Protein AF-A0A532THU3-F1 (afdb_monomer_lite)

Secondary structure (DSSP, 8-state):
----TT--SPPSB--PPP-TTHHHHHHHHHS---HHHHHHHHHHHHHH-TT--HHHHHHHHHHHHTT-HHHHHHHHHHHHHHHHHHH--TT-PPPSB--SSSHHHHHHHHHHHHHHHHHHHTT-HHHHHHHHHHHHHH-TT-TT-HHHHHHHHHTT--TTGGGGGB-SSTT-B-HHHHHHHHHHHGGG-HHHHHHHHHHH-

pLDDT: mean 96.15, std 4.12, range [72.69, 98.75]

Radius of gyration: 17.5 Å; chains: 1; bounding box: 44×40×44 Å

Foldseek 3Di:
DAAAAVFADAAAADAADDDPCVVVLVVLVPDPDDLVRLLVSLVVSCVVPVQQQVSLQVNLVSCVVVVNNVVSLVSLVSNLNSLQNRAAHRVSDGHQAQEPVRVRSVSSLVSLLVNLLVCLVVVVLVVSLVSLLSSCRRYLVCPVVSLLSNQCVVVVHGSCVQVVQDDPDPPDGPPVVSVVVCVVRVVVPCVRPVVSVVVVD

Sequence (201 aa):
MIKNARRTNQIVEFIDKDHKVANEYYEFIDNDLSPQQLKRNLKRLIDEDPLFFDSYLILADIFYDEGKYNQAKDLLQRAFQKAMMKIVNKEGKWPKIMEWGWVENRHIIRTLDRWATELWDDGKTEDVLTILRNLLKSNPADNIGARYGILAIRMNLDSSYELQFSAILPGYIDAYEISKWFEKNSKKFPEEFDWWRKEIE

Structure (mmCIF, N/CA/C/O backbone):
data_AF-A0A532THU3-F1
#
_entry.id   AF-A0A532THU3-F1
#
loop_
_atom_site.group_PDB
_atom_site.id
_atom_site.type_symbol
_atom_site.label_atom_id
_atom_site.label_alt_id
_atom_site.label_comp_id
_atom_site.label_asym_id
_atom_site.label_entity_id
_atom_site.label_seq_id
_atom_site.pdbx_PDB_ins_code
_atom_site.Cartn_x
_atom_site.Cartn_y
_atom_site.Cartn_z
_atom_site.occupancy
_atom_site.B_iso_or_equiv
_atom_site.auth_seq_id
_atom_site.auth_comp_id
_atom_site.auth_asym_id
_atom_site.auth_atom_id
_atom_site.pdbx_PDB_model_num
ATOM 1 N N . MET A 1 1 ? 0.331 -16.448 -2.698 1.00 72.69 1 MET A N 1
ATOM 2 C CA . MET A 1 1 ? -0.330 -15.385 -3.492 1.00 72.69 1 MET A CA 1
ATOM 3 C C . MET A 1 1 ? -1.839 -15.575 -3.480 1.00 72.69 1 MET A C 1
ATOM 5 O O . MET A 1 1 ? -2.298 -16.698 -3.667 1.00 72.69 1 MET A O 1
ATOM 9 N N . ILE A 1 2 ? -2.585 -14.495 -3.239 1.00 91.06 2 ILE A N 1
ATOM 10 C CA . ILE A 1 2 ? -4.056 -14.477 -3.220 1.00 91.06 2 ILE A CA 1
ATOM 11 C C . ILE A 1 2 ? -4.587 -14.651 -4.650 1.00 91.06 2 ILE A C 1
ATOM 13 O O . ILE A 1 2 ? -4.008 -14.123 -5.596 1.00 91.06 2 ILE A O 1
ATOM 17 N N . LYS A 1 3 ? -5.669 -15.420 -4.806 1.00 95.31 3 LYS A N 1
ATOM 18 C CA . LYS A 1 3 ? -6.293 -15.754 -6.093 1.00 95.31 3 LYS A CA 1
ATOM 19 C C . LYS A 1 3 ? -7.806 -15.632 -5.971 1.00 95.31 3 LYS A C 1
ATOM 21 O O . LYS A 1 3 ? -8.371 -16.088 -4.980 1.00 95.31 3 LYS A O 1
ATOM 26 N N . ASN A 1 4 ? -8.469 -15.101 -6.996 1.00 94.94 4 ASN A N 1
ATOM 27 C CA . ASN A 1 4 ? -9.927 -15.030 -7.035 1.00 94.94 4 ASN A CA 1
ATOM 28 C C . ASN A 1 4 ? -10.489 -16.013 -8.066 1.00 94.94 4 ASN A C 1
ATOM 30 O O . ASN A 1 4 ? -10.540 -15.721 -9.258 1.00 94.94 4 ASN A O 1
ATOM 34 N N . ALA A 1 5 ? -10.968 -17.165 -7.593 1.00 94.12 5 ALA A N 1
ATOM 35 C CA . ALA A 1 5 ? -11.523 -18.219 -8.444 1.00 94.12 5 ALA A CA 1
ATOM 36 C C . ALA A 1 5 ? -12.736 -17.777 -9.287 1.00 94.12 5 ALA A C 1
ATOM 38 O O . ALA A 1 5 ? -13.021 -18.392 -10.310 1.00 94.12 5 ALA A O 1
ATOM 39 N N . ARG A 1 6 ? -13.439 -16.708 -8.886 1.00 94.50 6 ARG A N 1
ATOM 40 C CA . ARG A 1 6 ? -14.601 -16.178 -9.618 1.00 94.50 6 ARG A CA 1
ATOM 41 C C . ARG A 1 6 ? -14.205 -15.290 -10.798 1.00 94.50 6 ARG A C 1
ATOM 43 O O . ARG A 1 6 ? -15.050 -14.994 -11.636 1.00 94.50 6 ARG A O 1
ATOM 50 N N . ARG A 1 7 ? -12.943 -14.857 -10.878 1.00 95.56 7 ARG A N 1
ATOM 51 C CA . ARG A 1 7 ? -12.450 -13.964 -11.928 1.00 95.56 7 ARG A CA 1
ATOM 52 C C . ARG A 1 7 ? -11.487 -14.706 -12.842 1.00 95.56 7 ARG A C 1
ATOM 54 O O . ARG A 1 7 ? -10.315 -14.856 -12.526 1.00 95.56 7 ARG A O 1
ATOM 61 N N . THR A 1 8 ? -11.982 -15.157 -13.989 1.00 94.50 8 THR A N 1
ATOM 62 C CA . THR A 1 8 ? -11.173 -15.934 -14.940 1.00 94.50 8 THR A CA 1
ATOM 63 C C . THR A 1 8 ? -10.147 -15.081 -15.678 1.00 94.50 8 THR A C 1
ATOM 65 O O . THR A 1 8 ? -8.979 -15.446 -15.734 1.00 94.50 8 THR A O 1
ATOM 68 N N . ASN A 1 9 ? -10.562 -13.942 -16.227 1.00 96.62 9 ASN A N 1
ATOM 69 C CA . ASN A 1 9 ? -9.685 -13.109 -17.045 1.00 96.62 9 ASN A CA 1
ATOM 70 C C . ASN A 1 9 ? -8.940 -12.085 -16.186 1.00 96.62 9 ASN A C 1
ATOM 72 O O . ASN A 1 9 ? -9.461 -11.609 -15.176 1.0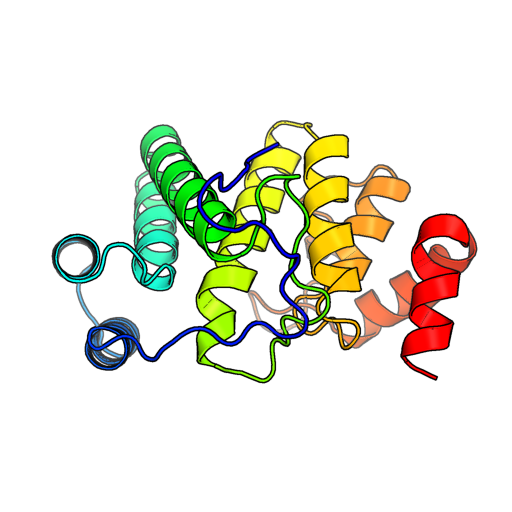0 96.62 9 ASN A O 1
ATOM 76 N N . GLN A 1 10 ? -7.716 -11.745 -16.595 1.00 97.50 10 GLN A N 1
ATOM 77 C CA . GLN A 1 10 ? -7.016 -10.584 -16.050 1.00 97.50 10 GLN A CA 1
ATOM 78 C C . GLN A 1 10 ? -7.809 -9.318 -16.398 1.00 97.50 10 GLN A C 1
ATOM 80 O O . GLN A 1 10 ? -8.275 -9.178 -17.529 1.00 97.50 10 GLN A O 1
ATOM 85 N N . ILE A 1 11 ? -7.962 -8.412 -15.434 1.00 97.88 11 ILE A N 1
ATOM 86 C CA . ILE A 1 11 ? -8.601 -7.116 -15.671 1.00 97.88 11 ILE A CA 1
ATOM 87 C C . ILE A 1 11 ? -7.669 -6.264 -16.537 1.00 97.88 11 ILE A C 1
ATOM 89 O O . ILE A 1 11 ? -6.466 -6.215 -16.285 1.00 97.88 11 ILE A O 1
ATOM 93 N N . VAL A 1 12 ? -8.212 -5.623 -17.572 1.00 97.88 12 VAL A N 1
ATOM 94 C CA . VAL A 1 12 ? -7.440 -4.676 -18.388 1.00 97.88 12 VAL A CA 1
ATOM 95 C C . VAL A 1 12 ? -7.267 -3.389 -17.595 1.00 97.88 12 VAL A C 1
ATOM 97 O O . VAL A 1 12 ? -6.161 -3.096 -17.165 1.00 97.88 12 VAL A O 1
ATOM 100 N N . GLU A 1 13 ? -8.366 -2.709 -17.302 1.00 98.00 13 GLU A N 1
ATOM 101 C CA . GLU A 1 13 ? -8.397 -1.498 -16.493 1.00 98.00 13 GLU A CA 1
ATOM 102 C C . GLU A 1 13 ? -9.328 -1.713 -15.304 1.00 98.00 13 GLU A C 1
ATOM 104 O O . GLU A 1 13 ? -10.443 -2.222 -15.456 1.00 98.00 13 GLU A O 1
ATOM 109 N N . PHE A 1 14 ? -8.833 -1.405 -14.110 1.00 98.44 14 PHE A N 1
ATOM 110 C CA . PHE A 1 14 ? -9.588 -1.477 -12.874 1.00 98.44 14 PHE A CA 1
ATOM 111 C C . PHE A 1 14 ? -9.906 -0.070 -12.382 1.00 98.44 14 PHE A C 1
ATOM 113 O O . PHE A 1 14 ? -9.005 0.737 -12.154 1.00 98.44 14 PHE A O 1
ATOM 120 N N . ILE A 1 15 ? -11.195 0.170 -12.177 1.00 98.25 15 ILE A N 1
ATOM 121 C CA . ILE A 1 15 ? -11.743 1.342 -11.506 1.00 98.25 15 ILE A CA 1
ATOM 122 C C . ILE A 1 15 ? -12.719 0.782 -10.476 1.00 98.25 15 ILE A C 1
ATOM 124 O O . ILE A 1 15 ? -13.606 -0.003 -10.836 1.00 98.25 15 ILE A O 1
ATOM 128 N N . ASP A 1 16 ? -12.514 1.085 -9.195 1.00 98.25 16 ASP A N 1
ATOM 129 C CA . ASP A 1 16 ? -13.482 0.679 -8.179 1.00 98.25 16 ASP A CA 1
ATOM 130 C C . ASP A 1 16 ? -14.792 1.467 -8.315 1.00 98.25 16 ASP A C 1
ATOM 132 O O . ASP A 1 16 ? -14.891 2.462 -9.028 1.00 98.25 16 ASP A O 1
ATOM 136 N N . LYS A 1 17 ? -15.831 0.993 -7.636 1.00 96.75 17 LYS A N 1
ATOM 137 C CA . LYS A 1 17 ? -17.087 1.729 -7.509 1.00 96.75 17 LYS A CA 1
ATOM 138 C C . LYS A 1 17 ? -16.978 2.823 -6.445 1.00 96.75 17 LYS A C 1
ATOM 140 O O . LYS A 1 17 ? -16.218 2.696 -5.488 1.00 96.75 17 LYS A O 1
ATOM 145 N N . ASP A 1 18 ? -17.888 3.784 -6.518 1.00 96.31 18 ASP A N 1
ATOM 146 C CA . ASP A 1 18 ? -18.165 4.666 -5.391 1.00 96.31 18 ASP A CA 1
ATOM 147 C C . ASP A 1 18 ? -18.648 3.889 -4.160 1.00 96.31 18 ASP A C 1
ATOM 149 O O . ASP A 1 18 ? -19.438 2.932 -4.231 1.00 96.31 18 ASP A O 1
ATOM 153 N N . HIS A 1 19 ? -18.203 4.360 -3.001 1.00 97.31 19 HIS A N 1
ATOM 154 C CA . HIS A 1 19 ? -18.562 3.828 -1.698 1.00 97.31 19 HIS A CA 1
ATOM 155 C C . HIS A 1 19 ? -19.458 4.829 -0.968 1.00 97.31 19 HIS A C 1
ATOM 157 O O . HIS A 1 19 ? -19.061 5.960 -0.710 1.00 97.31 19 HIS A O 1
ATOM 163 N N . LYS A 1 20 ? -20.680 4.416 -0.604 1.00 95.62 20 LYS A N 1
ATOM 164 C CA . LYS A 1 20 ? -21.671 5.310 0.033 1.00 95.62 20 LYS A CA 1
ATOM 165 C C . LYS A 1 20 ? -21.163 5.921 1.341 1.00 95.62 20 LYS A C 1
ATOM 167 O O . LYS A 1 20 ? -21.523 7.044 1.668 1.00 95.62 20 LYS A O 1
ATOM 172 N N . VAL A 1 21 ? -20.321 5.175 2.055 1.00 97.44 21 VAL A N 1
ATOM 173 C CA . VAL A 1 21 ? -19.693 5.595 3.312 1.00 97.44 21 VAL A CA 1
ATOM 174 C C . VAL A 1 21 ? -18.552 6.601 3.123 1.00 97.44 21 VAL A C 1
ATOM 176 O O . VAL A 1 21 ? -18.091 7.160 4.109 1.00 97.44 21 VAL A O 1
ATOM 179 N N . ALA A 1 22 ? -18.073 6.840 1.895 1.00 96.31 22 ALA A N 1
ATOM 180 C CA . ALA A 1 22 ? -16.885 7.662 1.658 1.00 96.31 22 ALA A CA 1
ATOM 181 C C . ALA A 1 22 ? -17.088 9.125 2.080 1.00 96.31 22 ALA A C 1
ATOM 183 O O . ALA A 1 22 ? -16.209 9.700 2.713 1.00 96.31 22 ALA A O 1
ATOM 184 N N . ASN A 1 23 ? -18.255 9.711 1.794 1.00 95.50 23 ASN A N 1
ATOM 185 C CA . ASN A 1 23 ? -18.558 11.082 2.218 1.00 95.50 23 ASN A CA 1
ATOM 186 C C . ASN A 1 23 ? -18.569 11.199 3.745 1.00 95.50 23 ASN A C 1
ATOM 188 O O . ASN A 1 23 ? -17.907 12.067 4.302 1.00 95.50 23 ASN A O 1
ATOM 192 N N . GLU A 1 24 ? -19.261 10.276 4.417 1.00 96.56 24 GLU A N 1
ATOM 193 C CA . GLU A 1 24 ? -19.327 10.245 5.879 1.00 96.56 24 GLU A CA 1
ATOM 194 C C . GLU A 1 24 ? -17.940 10.001 6.505 1.00 96.56 24 GLU A C 1
ATOM 196 O O . GLU A 1 24 ? -17.599 10.589 7.529 1.00 96.56 24 GLU A O 1
ATOM 201 N N . TYR A 1 25 ? -17.098 9.184 5.865 1.00 96.88 25 TYR A N 1
ATOM 202 C CA . TYR A 1 25 ? -15.702 9.021 6.258 1.00 96.88 25 TYR A CA 1
ATOM 203 C C . TYR A 1 25 ? -14.939 10.348 6.214 1.00 96.88 25 TYR A C 1
ATOM 205 O O . TYR A 1 25 ? -14.322 10.703 7.214 1.00 96.88 25 TYR A O 1
ATOM 213 N N . TYR A 1 26 ? -14.986 11.085 5.099 1.00 94.44 26 TYR A N 1
ATOM 214 C CA . TYR A 1 26 ? -14.266 12.358 4.987 1.00 94.44 26 TYR A CA 1
ATOM 215 C C . TYR A 1 26 ? -14.778 13.389 5.991 1.00 94.44 26 TYR A C 1
ATOM 217 O O . TYR A 1 26 ? -13.969 14.048 6.637 1.00 94.44 26 TYR A O 1
ATOM 225 N N . GLU A 1 27 ? -16.090 13.437 6.234 1.00 95.50 27 GLU A N 1
ATOM 226 C CA . GLU A 1 27 ? -16.649 14.255 7.312 1.00 95.50 27 GLU A CA 1
ATOM 227 C C . GLU A 1 27 ? -16.036 13.893 8.673 1.00 95.50 27 GLU A C 1
ATOM 229 O O . GLU A 1 27 ? -15.714 14.781 9.454 1.00 95.50 27 GLU A O 1
ATOM 234 N N . PHE A 1 28 ? -15.821 12.615 8.990 1.00 94.62 28 PHE A N 1
ATOM 235 C CA . PHE A 1 28 ? -15.185 12.236 10.257 1.00 94.62 28 PHE A CA 1
ATOM 236 C C . PHE A 1 28 ? -13.710 12.610 10.355 1.00 94.62 28 PHE A C 1
ATOM 238 O O . PHE A 1 28 ? -13.258 12.884 11.464 1.00 94.62 28 PHE A O 1
ATOM 245 N N . ILE A 1 29 ? -12.975 12.592 9.243 1.00 92.88 29 ILE A N 1
ATOM 246 C CA . ILE A 1 29 ? -11.555 12.968 9.219 1.00 92.88 29 ILE A CA 1
ATOM 247 C C . ILE A 1 29 ? -11.381 14.486 9.323 1.00 92.88 29 ILE A C 1
ATOM 249 O O . ILE A 1 29 ? -10.463 14.944 9.997 1.00 92.88 29 ILE A O 1
ATOM 253 N N . ASP A 1 30 ? -12.276 15.255 8.705 1.00 91.38 30 ASP A N 1
ATOM 254 C CA . ASP A 1 30 ? -12.209 16.719 8.700 1.00 91.38 30 ASP A CA 1
ATOM 255 C C . ASP A 1 30 ? -12.730 17.349 10.005 1.00 91.38 30 ASP A C 1
ATOM 257 O O . ASP A 1 30 ? -12.444 18.511 10.300 1.00 91.38 30 ASP A O 1
ATOM 261 N N . ASN A 1 31 ? -13.496 16.598 10.802 1.00 90.50 31 ASN A N 1
ATOM 262 C CA . ASN A 1 31 ? -14.022 17.051 12.088 1.00 90.50 31 ASN A CA 1
ATOM 263 C C . ASN A 1 31 ? -13.087 16.705 13.260 1.00 90.50 31 ASN A C 1
ATOM 265 O O . ASN A 1 31 ? -12.493 15.632 13.313 1.00 90.50 31 ASN A O 1
ATOM 269 N N . ASP A 1 32 ? -13.054 17.576 14.274 1.00 85.56 32 ASP A N 1
ATOM 270 C CA . ASP A 1 32 ? -12.299 17.370 15.521 1.00 85.56 32 ASP A CA 1
ATOM 271 C C . ASP A 1 32 ? -13.023 16.382 16.461 1.00 85.56 32 ASP A C 1
ATOM 273 O O . ASP A 1 32 ? -13.610 16.739 17.488 1.00 85.56 32 ASP A O 1
ATOM 277 N N . LEU A 1 33 ? -13.079 15.112 16.048 1.00 90.31 33 LEU A N 1
ATOM 278 C CA . LEU A 1 33 ? -13.645 14.021 16.837 1.00 90.31 33 LEU A CA 1
ATOM 279 C C . LEU A 1 33 ? -12.639 13.527 17.874 1.00 90.31 33 LEU A C 1
ATOM 281 O O .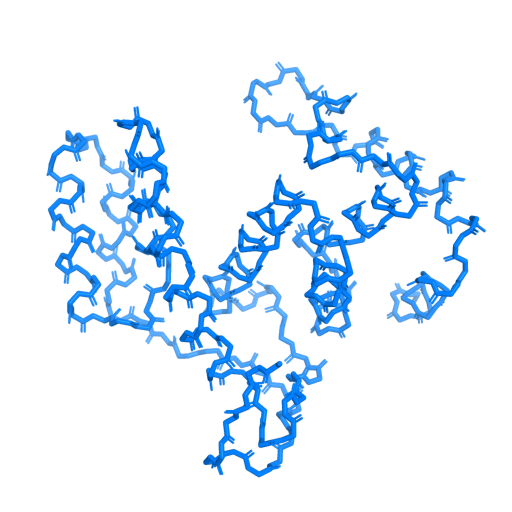 LEU A 1 33 ? -11.459 13.333 17.585 1.00 90.31 33 LEU A O 1
ATOM 285 N N . SER A 1 34 ? -13.123 13.175 19.070 1.00 92.56 34 SER A N 1
ATOM 286 C CA . SER A 1 34 ? -12.258 12.479 20.022 1.00 92.56 34 SER A CA 1
ATOM 287 C C . SER A 1 34 ? -11.815 11.121 19.452 1.00 92.56 34 SER A C 1
ATOM 289 O O . SER A 1 34 ? -12.603 10.465 18.754 1.00 92.56 34 SER A O 1
ATOM 291 N N . PRO A 1 35 ? -10.618 10.609 19.806 1.00 90.75 35 PRO A N 1
ATOM 292 C CA . PRO A 1 35 ? -10.146 9.312 19.315 1.00 90.75 35 PRO A CA 1
ATOM 293 C C . PRO A 1 35 ? -11.150 8.169 19.539 1.00 90.75 35 PRO A C 1
ATOM 295 O O . PRO A 1 35 ? -11.299 7.275 18.707 1.00 90.75 35 PRO A O 1
ATOM 298 N N . GLN A 1 36 ? -11.916 8.207 20.637 1.00 93.81 36 GLN A N 1
ATOM 299 C CA . GLN A 1 36 ? -12.942 7.198 20.932 1.00 93.81 36 GLN A CA 1
ATOM 300 C C . GLN A 1 36 ? -14.201 7.343 20.066 1.00 93.81 36 GLN A C 1
ATOM 302 O O . GLN A 1 36 ? -14.854 6.340 19.764 1.00 93.81 36 GLN A O 1
ATOM 307 N N . GLN A 1 37 ? -14.584 8.566 19.690 1.00 96.06 37 GLN A N 1
ATOM 308 C CA . GLN A 1 37 ? -15.676 8.801 18.743 1.00 96.06 37 GLN A CA 1
ATOM 309 C C . GLN A 1 37 ? -15.269 8.341 17.346 1.00 96.06 37 GLN A C 1
ATOM 311 O O . GLN A 1 37 ? -15.959 7.492 16.782 1.00 96.06 37 GLN A O 1
ATOM 316 N N . LEU A 1 38 ? -14.111 8.796 16.858 1.00 96.75 38 LEU A N 1
ATOM 317 C CA . LEU A 1 38 ? -13.582 8.417 15.549 1.00 96.75 38 LEU A CA 1
ATOM 318 C C . LEU A 1 38 ? -13.471 6.893 15.419 1.00 96.75 38 LEU A C 1
ATOM 320 O O . LEU A 1 38 ? -14.021 6.298 14.499 1.00 96.75 38 LEU A O 1
ATOM 324 N N . LYS A 1 39 ? -12.889 6.220 16.416 1.00 97.12 39 LYS A N 1
ATOM 325 C CA . LYS A 1 39 ? -12.785 4.755 16.445 1.00 97.12 39 LYS A CA 1
ATOM 326 C C . LYS A 1 39 ? -14.130 4.030 16.362 1.00 97.12 39 LYS A C 1
ATOM 328 O O . LYS A 1 39 ? -14.226 2.997 15.700 1.00 97.12 39 LYS A O 1
ATOM 333 N N . ARG A 1 40 ? -15.161 4.508 17.072 1.00 97.56 40 ARG A N 1
ATOM 334 C CA . ARG A 1 40 ? -16.510 3.910 17.017 1.00 97.56 40 ARG A CA 1
ATOM 335 C C . ARG A 1 40 ? -17.136 4.102 15.640 1.00 97.56 40 ARG A C 1
ATOM 337 O O . ARG A 1 40 ? -17.687 3.150 15.098 1.00 97.56 40 ARG A O 1
ATOM 344 N N . ASN A 1 41 ? -16.991 5.295 15.079 1.00 97.88 41 ASN A N 1
ATOM 345 C CA . ASN A 1 41 ? -17.503 5.636 13.762 1.00 97.88 41 ASN A CA 1
ATOM 346 C C . ASN A 1 41 ? -16.832 4.805 12.661 1.00 97.88 41 ASN A C 1
ATOM 348 O O . ASN A 1 41 ? -17.528 4.177 11.874 1.00 97.88 41 ASN A O 1
ATOM 352 N N . LEU A 1 42 ? -15.501 4.685 12.668 1.00 98.31 42 LEU A N 1
ATOM 353 C CA . LEU A 1 42 ? -14.760 3.867 11.700 1.00 98.31 42 LEU A CA 1
ATOM 354 C C . LEU A 1 42 ? -15.159 2.388 11.757 1.00 98.31 42 LEU A C 1
ATOM 356 O O . LEU A 1 42 ? -15.311 1.752 10.719 1.00 98.31 42 LEU A O 1
ATOM 360 N N . LYS A 1 43 ? -15.386 1.835 12.957 1.00 98.31 43 LYS A N 1
ATOM 361 C CA . LYS A 1 43 ? -15.914 0.467 13.099 1.00 98.31 43 LYS A CA 1
ATOM 362 C C . LYS A 1 43 ? -17.291 0.321 12.455 1.00 98.31 43 LYS A C 1
ATOM 364 O O . LYS A 1 43 ? -17.506 -0.647 11.737 1.00 98.31 43 LYS A O 1
ATOM 369 N N . ARG A 1 44 ? -18.184 1.295 12.658 1.00 98.44 44 ARG A N 1
ATOM 370 C CA . ARG A 1 44 ? -19.498 1.310 12.003 1.00 98.44 44 ARG A CA 1
ATOM 371 C C . ARG A 1 44 ? -19.361 1.368 10.477 1.00 98.44 44 ARG A C 1
ATOM 373 O O . ARG A 1 44 ? -20.011 0.581 9.802 1.00 98.44 44 ARG A O 1
ATOM 380 N N . LEU A 1 45 ? -18.487 2.223 9.938 1.00 98.38 45 LEU A N 1
ATOM 381 C CA . LEU A 1 45 ? -18.253 2.296 8.488 1.00 98.38 45 LEU A CA 1
ATOM 382 C C . LEU A 1 45 ? -17.732 0.972 7.916 1.00 98.38 45 LEU A C 1
ATOM 384 O O . LEU A 1 45 ? -18.157 0.560 6.842 1.00 98.38 45 LEU A O 1
ATOM 388 N N . ILE A 1 46 ? -16.854 0.279 8.648 1.00 98.44 46 ILE A N 1
ATOM 389 C CA . ILE A 1 46 ? -16.356 -1.053 8.274 1.00 98.44 46 ILE A CA 1
ATOM 390 C C . ILE A 1 46 ? -17.486 -2.092 8.244 1.00 98.44 46 ILE A C 1
ATOM 392 O O . ILE A 1 46 ? -17.493 -2.957 7.366 1.00 98.44 46 ILE A O 1
ATOM 396 N N . ASP A 1 47 ? -18.419 -2.030 9.192 1.00 98.19 47 ASP A N 1
ATOM 397 C CA . ASP A 1 47 ? -19.564 -2.942 9.237 1.00 98.19 47 ASP A CA 1
ATOM 398 C C . ASP A 1 47 ? -20.562 -2.653 8.098 1.00 98.19 47 ASP A C 1
ATOM 400 O O . ASP A 1 47 ? -21.103 -3.585 7.500 1.00 98.19 47 ASP A O 1
ATOM 404 N N . GLU A 1 48 ? -20.776 -1.378 7.760 1.00 98.31 48 GLU A N 1
ATOM 405 C CA . GLU A 1 48 ? -21.682 -0.938 6.689 1.00 98.31 48 GLU A CA 1
ATOM 406 C C . GLU A 1 48 ? -21.118 -1.174 5.280 1.00 98.31 48 GLU A C 1
ATOM 408 O O . GLU A 1 48 ? -21.838 -1.633 4.389 1.00 98.31 48 GLU A O 1
ATOM 413 N N . ASP A 1 49 ? -19.831 -0.892 5.070 1.00 98.31 49 ASP A N 1
ATOM 414 C CA . ASP A 1 49 ? -19.133 -1.123 3.809 1.00 98.31 49 ASP A CA 1
ATOM 415 C C . ASP A 1 49 ? -17.745 -1.747 4.038 1.00 98.31 49 ASP A C 1
ATOM 417 O O . ASP A 1 49 ? -16.712 -1.070 4.043 1.00 98.31 49 ASP A O 1
ATOM 421 N N . PRO A 1 50 ? -17.677 -3.084 4.151 1.00 97.94 50 PRO A N 1
ATOM 422 C CA . PRO A 1 50 ? -16.444 -3.796 4.475 1.00 97.94 50 PRO A CA 1
ATOM 423 C C . PRO A 1 50 ? -15.437 -3.855 3.315 1.00 97.94 50 PRO A C 1
ATOM 425 O O . PRO A 1 50 ? -14.490 -4.650 3.372 1.00 97.94 50 PRO A O 1
ATOM 428 N N . LEU A 1 51 ? -15.679 -3.119 2.226 1.00 98.06 51 LEU A N 1
ATOM 429 C CA . LEU A 1 51 ? -14.789 -2.986 1.074 1.00 98.06 51 LEU A CA 1
ATOM 430 C C . LEU A 1 51 ? -14.310 -1.542 0.859 1.00 98.06 51 LEU A C 1
ATOM 432 O O . LEU A 1 51 ? -13.550 -1.321 -0.081 1.00 98.06 51 LEU A O 1
ATOM 436 N N . PHE A 1 52 ? -14.706 -0.597 1.718 1.00 98.31 52 PHE A N 1
ATOM 437 C CA . PHE A 1 52 ? -14.126 0.740 1.767 1.00 98.31 52 PHE A CA 1
ATOM 438 C C . PHE A 1 52 ? -12.935 0.753 2.735 1.00 98.31 52 PHE A C 1
ATOM 440 O O . PHE A 1 52 ? -13.088 0.638 3.952 1.00 98.31 52 PHE A O 1
ATOM 447 N N . PHE A 1 53 ? -11.721 0.824 2.192 1.00 98.62 53 PHE A N 1
ATOM 448 C CA . PHE A 1 53 ? -10.524 0.461 2.960 1.00 98.62 53 PHE A CA 1
ATOM 449 C C . PHE A 1 53 ? -9.893 1.601 3.756 1.00 98.62 53 PHE A C 1
ATOM 451 O O . PHE A 1 53 ? -9.229 1.321 4.749 1.00 98.62 53 PHE A O 1
ATOM 458 N N . ASP A 1 54 ? -10.158 2.862 3.413 1.00 98.25 54 ASP A N 1
ATOM 459 C CA . ASP A 1 54 ? -9.615 4.002 4.163 1.00 98.25 54 ASP A CA 1
ATOM 460 C C . ASP A 1 54 ? -10.052 3.959 5.647 1.00 98.25 54 ASP A C 1
ATOM 462 O O . ASP A 1 54 ? -9.265 4.266 6.541 1.00 98.25 54 ASP A O 1
ATOM 466 N N . SER A 1 55 ? -11.251 3.430 5.943 1.00 98.31 55 SER A N 1
ATOM 467 C CA . SER A 1 55 ? -11.702 3.224 7.330 1.00 98.31 55 SER A CA 1
ATOM 468 C C . SER A 1 55 ? -10.846 2.222 8.117 1.00 98.31 55 SER A C 1
ATOM 470 O O . SER A 1 55 ? -10.690 2.358 9.330 1.00 98.31 55 SER A O 1
ATOM 472 N N . TYR A 1 56 ? -10.274 1.221 7.441 1.00 98.75 56 TYR A N 1
ATOM 473 C CA . TYR A 1 56 ? -9.359 0.260 8.057 1.00 98.75 56 TYR A CA 1
ATOM 474 C C . TYR A 1 56 ? -7.999 0.897 8.347 1.00 98.75 56 TYR A C 1
ATOM 476 O O . TYR A 1 56 ? -7.428 0.612 9.397 1.00 98.75 56 TYR A O 1
ATOM 484 N N . LEU A 1 57 ? -7.501 1.747 7.441 1.00 98.31 57 LEU A N 1
ATOM 485 C CA . LEU A 1 57 ? -6.197 2.405 7.569 1.00 98.31 57 LEU A CA 1
ATOM 486 C C . LEU A 1 57 ? -6.162 3.317 8.796 1.00 98.31 57 LEU A C 1
ATOM 488 O O . LEU A 1 57 ? -5.359 3.092 9.696 1.00 98.31 57 LEU A O 1
ATOM 492 N N . ILE A 1 58 ? -7.118 4.243 8.908 1.00 97.62 58 ILE A N 1
ATOM 493 C CA . ILE A 1 58 ? -7.170 5.169 10.051 1.00 97.62 58 ILE A CA 1
ATOM 494 C C . ILE A 1 58 ? -7.415 4.426 11.366 1.00 97.62 58 ILE A C 1
ATOM 496 O O . ILE A 1 58 ? -6.828 4.750 12.396 1.00 97.62 58 ILE A O 1
ATOM 500 N N . LEU A 1 59 ? -8.257 3.388 11.359 1.00 98.25 59 LEU A N 1
ATOM 501 C CA . LEU A 1 59 ? -8.479 2.588 12.562 1.00 98.25 59 LEU A CA 1
ATOM 502 C C . LEU A 1 59 ? -7.215 1.815 12.981 1.00 98.25 59 LEU A C 1
ATOM 504 O O . LEU A 1 59 ? -6.999 1.621 14.179 1.00 98.25 59 LEU A O 1
ATOM 508 N N . ALA A 1 60 ? -6.394 1.375 12.024 1.00 98.31 60 ALA A N 1
ATOM 509 C CA . ALA A 1 60 ? -5.108 0.754 12.311 1.00 98.31 60 ALA A CA 1
ATOM 510 C C . ALA A 1 60 ? -4.127 1.764 12.916 1.00 98.31 60 ALA A C 1
ATOM 512 O O . ALA A 1 60 ? -3.492 1.432 13.913 1.00 98.31 60 ALA A O 1
ATOM 513 N N . ASP A 1 61 ? -4.066 2.990 12.397 1.00 96.62 61 ASP A N 1
ATOM 514 C CA . ASP A 1 61 ? -3.210 4.048 12.949 1.00 96.62 61 ASP A CA 1
ATOM 515 C C . ASP A 1 61 ? -3.613 4.402 14.392 1.00 96.62 61 ASP A C 1
ATOM 517 O O . ASP A 1 61 ? -2.770 4.404 15.285 1.00 96.62 61 ASP A O 1
ATOM 521 N N . ILE A 1 62 ? -4.916 4.506 14.687 1.00 96.75 62 ILE A N 1
ATOM 522 C CA . ILE A 1 62 ? -5.404 4.656 16.073 1.00 96.75 62 ILE A CA 1
ATOM 523 C C . ILE A 1 62 ? -4.954 3.480 16.957 1.00 96.75 62 ILE A C 1
ATOM 525 O O . ILE A 1 62 ? -4.633 3.656 18.132 1.00 96.75 62 ILE A O 1
ATOM 529 N N . PHE A 1 63 ? -4.961 2.249 16.437 1.00 97.94 63 PHE A N 1
ATOM 530 C CA . PHE A 1 63 ? -4.458 1.104 17.194 1.00 97.94 63 PHE A CA 1
ATOM 531 C C . PHE A 1 63 ? -2.939 1.155 17.397 1.00 97.94 63 PHE A C 1
ATOM 533 O O . PHE A 1 63 ? -2.490 0.737 18.464 1.00 97.94 63 PHE A O 1
ATOM 540 N N . TYR A 1 64 ? -2.166 1.670 16.438 1.00 97.19 64 TYR A N 1
ATOM 541 C CA . TYR A 1 64 ? -0.735 1.929 16.605 1.00 97.19 64 TYR A CA 1
ATOM 542 C C . TYR A 1 64 ? -0.481 2.938 17.727 1.00 97.19 64 TYR A C 1
ATOM 544 O O . TYR A 1 64 ? 0.282 2.631 18.642 1.00 97.19 64 TYR A O 1
ATOM 552 N N . ASP A 1 65 ? -1.196 4.063 17.726 1.00 96.12 65 ASP A N 1
ATOM 553 C CA . ASP A 1 65 ? -1.074 5.113 18.747 1.00 96.12 65 ASP A CA 1
ATOM 554 C C . ASP A 1 65 ? -1.438 4.611 20.154 1.00 96.12 65 ASP A C 1
ATOM 556 O O . ASP A 1 65 ? -0.859 5.021 21.159 1.00 96.12 65 ASP A O 1
ATOM 560 N N . GLU A 1 66 ? -2.378 3.667 20.245 1.00 96.69 66 GLU A N 1
ATOM 561 C CA . GLU A 1 66 ? -2.751 2.999 21.496 1.00 96.69 66 GLU A CA 1
ATOM 562 C C . GLU A 1 66 ? -1.780 1.871 21.916 1.00 96.69 66 GLU A C 1
ATOM 564 O O . GLU A 1 66 ? -2.037 1.184 22.910 1.00 96.69 66 GLU A O 1
ATOM 569 N N . GLY A 1 67 ? -0.706 1.616 21.159 1.00 97.81 67 GLY A N 1
ATOM 570 C CA . GLY A 1 67 ? 0.250 0.527 21.401 1.00 97.81 67 GLY A CA 1
ATOM 571 C C . GLY A 1 67 ? -0.297 -0.875 21.097 1.00 97.81 67 GLY A C 1
ATOM 572 O O . GLY A 1 67 ? 0.257 -1.885 21.534 1.00 97.81 67 GLY A O 1
ATOM 573 N N . LYS A 1 68 ? -1.407 -0.974 20.360 1.00 98.12 68 LYS A N 1
ATOM 574 C CA . LYS A 1 68 ? -2.119 -2.224 20.035 1.00 98.12 68 LYS A CA 1
ATOM 575 C C . LYS A 1 68 ? -1.691 -2.773 18.677 1.00 98.12 68 LYS A C 1
ATOM 577 O O . LYS A 1 68 ? -2.522 -3.110 17.833 1.00 98.12 68 LYS A O 1
ATOM 582 N N . TYR A 1 69 ? -0.384 -2.933 18.502 1.00 97.44 69 TYR A N 1
ATOM 583 C CA . TYR A 1 69 ? 0.260 -3.300 17.236 1.00 97.44 69 TYR A CA 1
ATOM 584 C C . TYR A 1 69 ? -0.315 -4.565 16.588 1.00 97.44 69 TYR A C 1
ATOM 586 O O . TYR A 1 69 ? -0.646 -4.566 15.407 1.00 97.44 69 TYR A O 1
ATOM 594 N N . ASN A 1 70 ? -0.551 -5.624 17.369 1.00 97.69 70 ASN A N 1
ATOM 595 C CA . ASN A 1 70 ? -1.142 -6.858 16.838 1.00 97.69 70 ASN A CA 1
ATOM 596 C C . ASN A 1 70 ? -2.561 -6.647 16.279 1.00 97.69 70 ASN A C 1
ATOM 598 O O . ASN A 1 70 ? -2.932 -7.283 15.296 1.00 97.69 70 ASN A O 1
ATOM 602 N N . GLN A 1 71 ? -3.359 -5.761 16.889 1.00 98.06 71 GLN A N 1
ATOM 603 C CA . GLN A 1 71 ? -4.707 -5.454 16.401 1.00 98.06 71 GLN A CA 1
ATOM 604 C C . GLN A 1 71 ? -4.666 -4.598 15.135 1.00 98.06 71 GLN A C 1
ATOM 606 O O . GLN A 1 71 ? -5.448 -4.848 14.219 1.00 98.06 71 GLN A O 1
ATOM 611 N N . ALA A 1 72 ? -3.752 -3.626 15.075 1.00 98.38 72 ALA A N 1
ATOM 612 C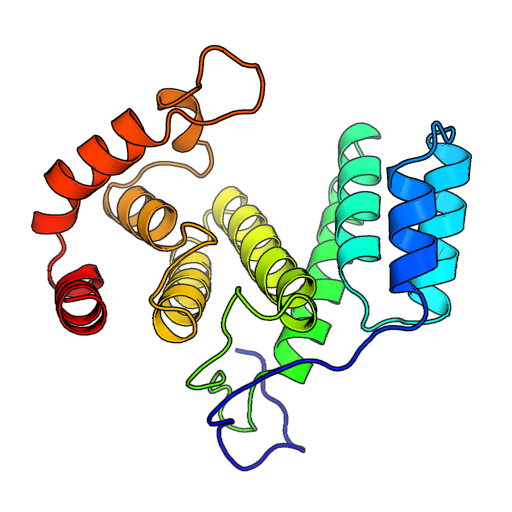 CA . ALA A 1 72 ? -3.521 -2.820 13.881 1.00 98.38 72 ALA A CA 1
ATOM 613 C C . ALA A 1 72 ? -3.119 -3.709 12.696 1.00 98.38 72 ALA A C 1
ATOM 615 O O . ALA A 1 72 ? -3.754 -3.682 11.642 1.00 98.38 72 ALA A O 1
ATOM 616 N N . LYS A 1 73 ? -2.140 -4.590 12.909 1.00 98.19 73 LYS A N 1
ATOM 617 C CA . LYS A 1 73 ? -1.629 -5.495 11.882 1.00 98.19 73 LYS A CA 1
ATOM 618 C C . LYS A 1 73 ? -2.660 -6.510 11.393 1.00 98.19 73 LYS A C 1
ATOM 620 O O . LYS A 1 73 ? -2.771 -6.719 10.189 1.00 98.19 73 LYS A O 1
ATOM 625 N N . ASP A 1 74 ? -3.449 -7.108 12.290 1.00 98.25 74 ASP A N 1
ATOM 626 C CA . ASP A 1 74 ? -4.570 -7.978 11.898 1.00 98.25 74 ASP A CA 1
ATOM 627 C C . ASP A 1 74 ? -5.589 -7.225 11.027 1.00 98.25 74 ASP A C 1
ATOM 629 O O . ASP A 1 74 ? -6.062 -7.737 10.008 1.00 98.25 74 ASP A O 1
ATOM 633 N N . LEU A 1 75 ? -5.909 -5.984 11.401 1.00 98.38 75 LEU A N 1
ATOM 634 C CA . LEU A 1 75 ? -6.844 -5.153 10.654 1.00 98.38 75 LEU A CA 1
ATOM 635 C C . LEU A 1 75 ? -6.322 -4.835 9.244 1.00 98.38 75 LEU A C 1
ATOM 637 O O . LEU A 1 75 ? -7.065 -5.009 8.273 1.00 98.38 75 LEU A O 1
ATOM 641 N N . LEU A 1 76 ? -5.051 -4.441 9.125 1.00 98.69 76 LEU A N 1
ATOM 642 C CA . LEU A 1 76 ? -4.390 -4.182 7.842 1.00 98.69 76 LEU A CA 1
ATOM 643 C C . LEU A 1 76 ? -4.296 -5.449 6.987 1.00 98.69 76 LEU A C 1
ATOM 645 O O . LEU A 1 76 ? -4.592 -5.404 5.794 1.00 98.69 76 LEU A O 1
ATOM 649 N N . GLN A 1 77 ? -3.985 -6.601 7.587 1.00 98.50 77 GLN A N 1
ATOM 650 C CA . GLN A 1 77 ? -3.944 -7.875 6.871 1.00 98.50 77 GLN A CA 1
ATOM 651 C C . GLN A 1 77 ? -5.312 -8.232 6.282 1.00 98.50 77 GLN A C 1
ATOM 653 O O . GLN A 1 77 ? -5.407 -8.654 5.125 1.00 98.50 77 GLN A O 1
ATOM 658 N N . ARG A 1 78 ? -6.392 -8.051 7.053 1.00 98.38 78 ARG A N 1
ATOM 659 C CA . ARG A 1 78 ? -7.762 -8.285 6.576 1.00 98.38 78 ARG A CA 1
ATOM 660 C C . ARG A 1 78 ? -8.136 -7.334 5.441 1.00 98.38 78 ARG A C 1
ATOM 662 O O . ARG A 1 78 ? -8.726 -7.785 4.455 1.00 98.38 78 ARG A O 1
ATOM 669 N N . ALA A 1 79 ? -7.787 -6.052 5.554 1.00 98.69 79 ALA A N 1
ATOM 670 C CA . ALA A 1 79 ? -8.006 -5.065 4.497 1.00 98.69 79 ALA A CA 1
ATOM 671 C C . ALA A 1 79 ? -7.242 -5.445 3.217 1.00 98.69 79 ALA A C 1
ATOM 673 O O . ALA A 1 79 ? -7.849 -5.553 2.152 1.00 98.69 79 ALA A O 1
ATOM 674 N N . PHE A 1 80 ? -5.953 -5.779 3.336 1.00 98.69 80 PHE A N 1
ATOM 675 C CA . PHE A 1 80 ? -5.114 -6.257 2.236 1.00 98.69 80 PHE A CA 1
ATOM 676 C C . PHE A 1 80 ? -5.712 -7.482 1.540 1.00 98.69 80 PHE A C 1
ATOM 678 O O . PHE A 1 80 ? -5.823 -7.513 0.315 1.00 98.69 80 PHE A O 1
ATOM 685 N N . GLN A 1 81 ? -6.155 -8.487 2.301 1.00 98.44 81 GLN A N 1
ATOM 686 C CA . GLN A 1 81 ? -6.753 -9.693 1.728 1.00 98.44 81 GLN A CA 1
ATOM 687 C C . GLN A 1 81 ? -8.010 -9.379 0.907 1.00 98.44 81 GLN A C 1
ATOM 689 O O . GLN A 1 81 ? -8.180 -9.905 -0.197 1.00 98.44 81 GLN A O 1
ATOM 694 N N . LYS A 1 82 ? -8.878 -8.499 1.415 1.00 98.50 82 LYS A N 1
ATOM 695 C CA . LYS A 1 82 ? -10.090 -8.049 0.715 1.00 98.50 82 LYS A CA 1
ATOM 696 C C . LYS A 1 82 ? -9.756 -7.226 -0.531 1.00 98.50 82 LYS A C 1
ATOM 698 O O . LYS A 1 82 ? -10.326 -7.494 -1.589 1.00 98.50 82 LYS A O 1
ATOM 703 N N . ALA A 1 83 ? -8.819 -6.285 -0.428 1.00 98.56 83 ALA A N 1
ATOM 704 C CA . ALA A 1 83 ? -8.335 -5.472 -1.542 1.00 98.56 83 ALA A CA 1
ATOM 705 C C . ALA A 1 83 ? -7.765 -6.355 -2.663 1.00 98.56 83 ALA A C 1
ATOM 707 O O . ALA A 1 83 ? -8.194 -6.269 -3.813 1.00 98.56 83 ALA A O 1
ATOM 708 N N . MET A 1 84 ? -6.904 -7.311 -2.315 1.00 98.38 84 MET A N 1
ATOM 709 C CA . MET A 1 84 ? -6.349 -8.280 -3.259 1.00 98.38 84 MET A CA 1
ATOM 710 C C . MET A 1 84 ? -7.437 -9.102 -3.952 1.00 98.38 84 MET A C 1
ATOM 712 O O . MET A 1 84 ? -7.431 -9.227 -5.175 1.00 98.38 84 MET A O 1
ATOM 716 N N . MET A 1 85 ? -8.424 -9.613 -3.209 1.00 97.88 85 MET A N 1
ATOM 717 C CA . MET A 1 85 ? -9.550 -10.352 -3.796 1.00 97.88 85 MET A CA 1
ATOM 718 C C . MET A 1 85 ? -10.360 -9.517 -4.801 1.00 97.88 85 MET A C 1
ATOM 720 O O . MET A 1 85 ? -10.899 -10.074 -5.769 1.00 97.88 85 MET A O 1
ATOM 724 N N . LYS A 1 86 ? -10.428 -8.190 -4.629 1.00 96.94 86 LYS A N 1
ATOM 725 C CA . LYS A 1 86 ? -11.091 -7.298 -5.588 1.00 96.94 86 LYS A CA 1
ATOM 726 C C . LYS A 1 86 ? -10.338 -7.191 -6.907 1.00 96.94 86 LYS A C 1
ATOM 728 O O . LYS A 1 86 ? -11.010 -7.165 -7.934 1.00 96.94 86 LYS A O 1
ATOM 733 N N . ILE A 1 87 ? -9.009 -7.220 -6.904 1.00 97.94 87 ILE A N 1
ATOM 734 C CA . ILE A 1 87 ? -8.216 -6.873 -8.093 1.00 97.94 87 ILE A CA 1
ATOM 735 C C . ILE A 1 87 ? -7.613 -8.078 -8.826 1.00 97.94 87 ILE A C 1
ATOM 737 O O . ILE A 1 87 ? -7.404 -8.013 -10.034 1.00 97.94 87 ILE A O 1
ATOM 741 N N . VAL A 1 88 ? -7.363 -9.204 -8.1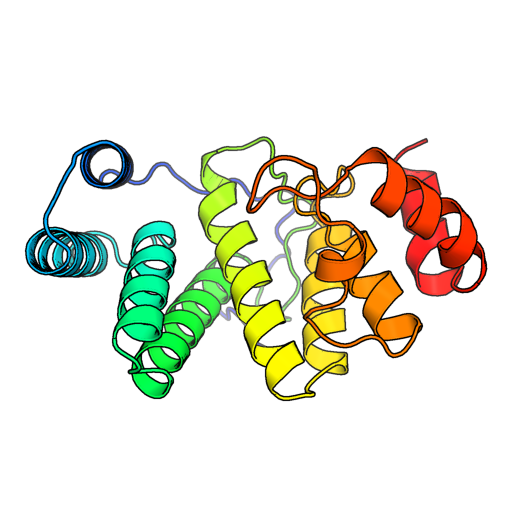48 1.00 98.12 88 VAL A N 1
ATOM 742 C CA . VAL A 1 88 ? -6.666 -10.339 -8.783 1.00 98.12 88 VAL A CA 1
ATOM 743 C C . VAL A 1 88 ? -7.604 -11.294 -9.507 1.00 98.12 88 VAL A C 1
ATOM 745 O O . VAL A 1 88 ? -8.745 -11.495 -9.096 1.00 98.12 88 VAL A O 1
ATOM 748 N N . ASN A 1 89 ? -7.129 -11.946 -10.563 1.00 97.38 89 ASN A N 1
ATOM 749 C CA . ASN A 1 89 ? -7.850 -13.043 -11.212 1.00 97.38 89 ASN A CA 1
ATOM 750 C C . ASN A 1 89 ? -7.558 -14.417 -10.552 1.00 97.38 89 ASN A C 1
ATOM 752 O O . ASN A 1 89 ? -6.916 -14.499 -9.499 1.00 97.38 89 ASN A O 1
ATOM 756 N N . LYS A 1 90 ? -8.032 -15.515 -11.151 1.00 97.12 90 LYS A N 1
ATOM 757 C CA . LYS A 1 90 ? -7.859 -16.884 -10.636 1.00 97.12 90 LYS A CA 1
ATOM 758 C C . LYS A 1 90 ? -6.405 -17.363 -10.669 1.00 97.12 90 LYS A C 1
ATOM 760 O O . LYS A 1 90 ? -6.029 -18.220 -9.874 1.00 97.12 90 LYS A O 1
ATOM 765 N N . GLU A 1 91 ? -5.571 -16.791 -11.534 1.00 96.62 91 GLU A N 1
ATOM 766 C CA . GLU A 1 91 ? -4.123 -17.015 -11.545 1.00 96.62 91 GLU A CA 1
ATOM 767 C C . GLU A 1 91 ? -3.373 -16.119 -10.546 1.00 96.62 91 GLU A C 1
ATOM 769 O O . GLU A 1 91 ? -2.197 -16.366 -10.288 1.00 96.62 91 GLU A O 1
ATOM 774 N N . GLY A 1 92 ? -4.037 -15.125 -9.946 1.00 96.38 92 GLY A N 1
ATOM 775 C CA . GLY A 1 92 ? -3.416 -14.140 -9.055 1.00 96.38 92 GLY A CA 1
ATOM 776 C C . GLY A 1 92 ? -2.821 -12.933 -9.788 1.00 96.38 92 GLY A C 1
ATOM 777 O O . GLY A 1 92 ? -2.057 -12.176 -9.196 1.00 96.38 92 GLY A O 1
ATOM 778 N N . LYS A 1 93 ? -3.146 -12.743 -11.074 1.00 97.38 93 LYS A N 1
ATOM 779 C CA . LYS A 1 93 ? -2.689 -11.593 -11.864 1.00 97.38 93 LYS A CA 1
ATOM 780 C C . LYS A 1 93 ? -3.472 -10.342 -11.489 1.00 97.38 93 LYS A C 1
ATOM 782 O O . LYS A 1 93 ? -4.702 -10.387 -11.436 1.00 97.38 93 LYS A O 1
ATOM 787 N N . TRP A 1 94 ? -2.745 -9.251 -11.276 1.00 98.12 94 TRP A N 1
ATOM 788 C CA . TRP A 1 94 ? -3.282 -7.911 -11.040 1.00 98.12 94 TRP A CA 1
ATOM 789 C C . TRP A 1 94 ? -3.901 -7.322 -12.316 1.00 98.12 94 TRP A C 1
ATOM 791 O O . TRP A 1 94 ? -3.633 -7.835 -13.411 1.00 98.12 94 TRP A O 1
ATOM 801 N N . PRO A 1 95 ? -4.708 -6.254 -12.208 1.00 98.31 95 PRO A N 1
ATOM 802 C CA . PRO A 1 95 ? -5.112 -5.458 -13.359 1.00 98.31 95 PRO A CA 1
ATOM 803 C C . PRO A 1 95 ? -3.891 -4.987 -14.153 1.00 98.31 95 PRO A C 1
ATOM 805 O O . PRO A 1 95 ? -2.827 -4.774 -13.572 1.00 98.31 95 PRO A O 1
ATOM 808 N N . LYS A 1 96 ? -4.024 -4.836 -15.475 1.00 98.12 96 LYS A N 1
ATOM 809 C CA . LYS A 1 96 ? -2.953 -4.209 -16.266 1.00 98.12 96 LYS A CA 1
ATOM 810 C C . LYS A 1 96 ? -2.826 -2.725 -15.927 1.00 98.12 96 LYS A C 1
ATOM 812 O O . LYS A 1 96 ? -1.713 -2.230 -15.888 1.00 98.12 96 LYS A O 1
ATOM 817 N N . ILE A 1 97 ? -3.954 -2.068 -15.667 1.00 98.12 97 ILE A N 1
ATOM 818 C CA . ILE A 1 97 ? -4.060 -0.655 -15.313 1.00 98.12 97 ILE A CA 1
ATOM 819 C C . ILE A 1 97 ? -4.935 -0.530 -14.059 1.00 98.12 97 ILE A C 1
ATOM 821 O O . ILE A 1 97 ? -6.013 -1.124 -13.981 1.00 98.12 97 ILE A O 1
ATOM 825 N N . MET A 1 98 ? -4.454 0.216 -13.071 1.00 98.12 98 MET A N 1
ATOM 826 C CA . MET A 1 98 ? -5.137 0.594 -11.835 1.00 98.12 98 MET A CA 1
ATOM 827 C C . MET A 1 98 ? -4.592 1.961 -11.411 1.00 98.12 98 MET A C 1
ATOM 829 O O . MET A 1 98 ? -3.764 2.071 -10.508 1.00 98.12 98 MET A O 1
ATOM 833 N N . GLU A 1 99 ? -5.007 3.003 -12.128 1.00 96.62 99 GLU A N 1
ATOM 834 C CA . GLU A 1 99 ? -4.435 4.336 -11.949 1.00 96.62 99 GLU A CA 1
ATOM 835 C C . GLU A 1 99 ? -4.844 4.965 -10.620 1.00 96.62 99 GLU A C 1
ATOM 837 O O . GLU A 1 99 ? -5.976 4.812 -10.155 1.00 96.62 99 GLU A O 1
ATOM 842 N N . TRP A 1 100 ? -3.929 5.748 -10.053 1.00 97.06 100 TRP A N 1
ATOM 843 C CA . TRP A 1 100 ? -4.190 6.597 -8.889 1.00 97.06 100 TRP A CA 1
ATOM 844 C C . TRP A 1 100 ? -5.128 7.777 -9.191 1.00 97.06 100 TRP A C 1
ATOM 846 O O . TRP A 1 100 ? -5.754 8.331 -8.280 1.00 97.06 100 TRP A O 1
ATOM 856 N N . GLY A 1 101 ? -5.201 8.191 -10.463 1.00 95.44 101 GLY A N 1
ATOM 857 C CA . GLY A 1 101 ? -6.032 9.308 -10.916 1.00 95.44 101 GLY A CA 1
ATOM 858 C C . GLY A 1 101 ? -7.492 9.148 -10.493 1.00 95.44 101 GLY A C 1
ATOM 859 O O . GLY A 1 101 ? -8.069 10.093 -9.948 1.00 95.44 101 GLY A O 1
ATOM 860 N N . TRP A 1 102 ? -8.021 7.929 -10.622 1.00 97.12 102 TRP A N 1
ATOM 861 C 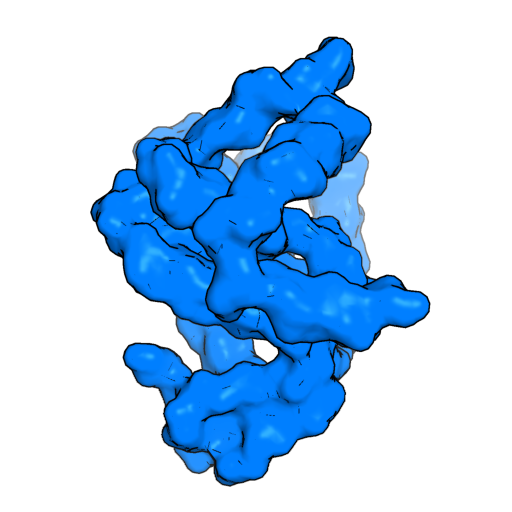CA . TRP A 1 102 ? -9.333 7.519 -10.124 1.00 97.12 102 TRP A CA 1
ATOM 862 C C . TRP A 1 102 ? -9.366 7.529 -8.595 1.00 97.12 102 TRP A C 1
ATOM 864 O O . TRP A 1 102 ? -8.641 6.781 -7.934 1.00 97.12 102 TRP A O 1
ATOM 874 N N . VAL A 1 103 ? -10.208 8.387 -8.015 1.00 95.62 103 VAL A N 1
ATOM 875 C CA . VAL A 1 103 ? -10.339 8.541 -6.555 1.00 95.62 103 VAL A CA 1
ATOM 876 C C . VAL A 1 103 ? -10.781 7.223 -5.915 1.00 95.62 103 VAL A C 1
ATOM 878 O O . VAL A 1 103 ? -10.277 6.843 -4.857 1.00 95.62 103 VAL A O 1
ATOM 881 N N . GLU A 1 104 ? -11.637 6.492 -6.618 1.00 97.25 104 GLU A N 1
ATOM 882 C CA . GLU A 1 104 ? -12.191 5.187 -6.282 1.00 97.25 104 GLU A CA 1
ATOM 883 C C . GLU A 1 104 ? -11.093 4.126 -6.127 1.00 97.25 104 GLU A C 1
ATOM 885 O O . GLU A 1 104 ? -11.216 3.212 -5.323 1.00 97.25 104 GLU A O 1
ATOM 890 N N . ASN A 1 105 ? -9.954 4.258 -6.810 1.00 98.25 105 ASN A N 1
ATOM 891 C CA . ASN A 1 105 ? -8.847 3.310 -6.664 1.00 98.25 105 ASN A CA 1
ATOM 892 C C . ASN A 1 105 ? -7.956 3.594 -5.448 1.00 98.25 105 ASN A C 1
ATOM 894 O O . ASN A 1 105 ? -7.243 2.701 -4.977 1.00 98.25 105 ASN A O 1
ATOM 898 N N . ARG A 1 106 ? -7.947 4.828 -4.928 1.00 97.62 106 ARG A N 1
ATOM 899 C CA . ARG A 1 106 ? -6.905 5.277 -3.988 1.00 97.62 106 ARG A CA 1
ATOM 900 C C . ARG A 1 106 ? -6.908 4.492 -2.684 1.00 97.62 106 ARG A C 1
ATOM 902 O O . ARG A 1 106 ? -5.837 4.112 -2.219 1.00 97.62 106 ARG A O 1
ATOM 909 N N . HIS A 1 107 ? -8.077 4.182 -2.124 1.00 98.00 107 HIS A N 1
ATOM 910 C CA . HIS A 1 107 ? -8.158 3.405 -0.881 1.00 98.00 107 HIS A CA 1
ATOM 911 C C . HIS A 1 107 ? -7.603 1.980 -1.043 1.00 98.00 107 HIS A C 1
ATOM 913 O O . HIS A 1 107 ? -7.003 1.435 -0.116 1.00 98.00 107 HIS A O 1
ATOM 919 N N . ILE A 1 108 ? -7.745 1.373 -2.227 1.00 98.69 108 ILE A N 1
ATOM 920 C CA . ILE A 1 108 ? -7.138 0.073 -2.548 1.00 98.69 108 ILE A CA 1
ATOM 921 C C . ILE A 1 108 ? -5.622 0.214 -2.639 1.00 98.69 108 ILE A C 1
ATOM 923 O O . ILE A 1 108 ? -4.911 -0.536 -1.974 1.00 98.69 108 ILE A O 1
ATOM 927 N N . ILE A 1 109 ? -5.133 1.178 -3.425 1.00 98.62 109 ILE A N 1
ATOM 928 C CA . ILE A 1 109 ? -3.695 1.402 -3.630 1.00 98.62 109 ILE A CA 1
ATOM 929 C C . ILE A 1 109 ? -2.992 1.656 -2.293 1.00 98.62 109 ILE A C 1
ATOM 931 O O . ILE A 1 109 ? -2.029 0.960 -1.980 1.00 98.62 109 ILE A O 1
ATOM 935 N N . ARG A 1 110 ? -3.522 2.566 -1.465 1.00 98.25 110 ARG A N 1
ATOM 936 C CA . ARG A 1 110 ? -2.977 2.852 -0.127 1.00 98.25 110 ARG A CA 1
ATOM 937 C C . ARG A 1 110 ? -2.981 1.628 0.781 1.00 98.25 110 ARG A C 1
ATOM 939 O O . ARG A 1 110 ? -2.050 1.439 1.546 1.00 98.25 110 ARG A O 1
ATOM 946 N N . THR A 1 111 ? -4.000 0.774 0.694 1.00 98.69 111 THR A N 1
ATOM 947 C CA . THR A 1 111 ? -4.059 -0.456 1.501 1.00 98.69 111 THR A CA 1
ATOM 948 C C . THR A 1 111 ? -2.984 -1.459 1.107 1.00 98.69 111 THR A C 1
ATOM 950 O O . THR A 1 111 ? -2.391 -2.108 1.969 1.00 98.69 111 THR A O 1
ATOM 953 N N . LEU A 1 112 ? -2.733 -1.603 -0.194 1.00 98.69 112 LEU A N 1
ATOM 954 C CA . LEU A 1 112 ? -1.687 -2.482 -0.711 1.00 98.69 112 LEU A CA 1
ATOM 955 C C . LEU A 1 112 ? -0.303 -1.972 -0.304 1.00 98.69 112 LEU A C 1
ATOM 957 O O . LEU A 1 112 ? 0.512 -2.763 0.164 1.00 98.69 112 LEU A O 1
ATOM 961 N N . ASP A 1 113 ? -0.080 -0.666 -0.433 1.00 98.25 113 ASP A N 1
ATOM 962 C CA . ASP A 1 113 ? 1.157 0.005 -0.039 1.00 98.25 113 ASP A CA 1
ATOM 963 C C . ASP A 1 113 ? 1.402 -0.069 1.478 1.00 98.25 113 ASP A C 1
ATOM 965 O O . ASP A 1 113 ? 2.431 -0.577 1.914 1.00 98.25 113 ASP A O 1
ATOM 969 N N . ARG A 1 114 ? 0.399 0.269 2.303 1.00 97.94 114 ARG A N 1
ATOM 970 C CA . ARG A 1 114 ? 0.489 0.181 3.770 1.00 97.94 114 ARG A CA 1
ATOM 971 C C . ARG A 1 114 ? 0.830 -1.229 4.245 1.00 97.94 114 ARG A C 1
ATOM 973 O O . ARG A 1 114 ? 1.642 -1.390 5.150 1.00 97.94 114 ARG A O 1
ATOM 980 N N . TRP A 1 115 ? 0.240 -2.261 3.638 1.00 98.50 115 TRP A N 1
ATOM 981 C CA . TRP A 1 115 ? 0.596 -3.647 3.955 1.00 98.50 115 TRP A CA 1
ATOM 982 C C . TRP A 1 115 ? 2.009 -4.018 3.482 1.00 98.50 115 TRP A C 1
ATOM 984 O O . TRP A 1 115 ? 2.673 -4.832 4.121 1.00 98.50 115 TRP A O 1
ATOM 994 N N . ALA A 1 116 ? 2.493 -3.426 2.389 1.00 98.25 116 ALA A N 1
ATOM 995 C CA . ALA A 1 116 ? 3.877 -3.589 1.960 1.00 98.25 116 ALA A CA 1
ATOM 996 C C . ALA A 1 116 ? 4.849 -3.017 3.011 1.00 98.25 116 ALA A C 1
ATOM 998 O O . ALA A 1 116 ? 5.828 -3.684 3.332 1.00 98.25 116 ALA A O 1
ATOM 999 N N . THR A 1 117 ? 4.546 -1.870 3.629 1.00 96.56 117 THR A N 1
ATOM 1000 C CA . THR A 1 117 ? 5.327 -1.329 4.760 1.00 96.56 117 THR A CA 1
ATOM 1001 C C . THR A 1 117 ? 5.381 -2.308 5.937 1.00 96.56 117 THR A C 1
ATOM 1003 O O . THR A 1 117 ? 6.464 -2.630 6.412 1.00 96.56 117 THR A O 1
ATOM 1006 N N . GLU A 1 118 ? 4.239 -2.879 6.337 1.00 97.50 118 GLU A N 1
ATOM 1007 C CA . GLU A 1 118 ? 4.165 -3.874 7.426 1.00 97.50 118 GLU A CA 1
ATOM 1008 C C . GLU A 1 118 ? 5.017 -5.124 7.161 1.00 97.50 118 GLU A C 1
ATOM 1010 O O . GLU A 1 118 ? 5.617 -5.708 8.066 1.00 97.50 118 GLU A O 1
ATOM 1015 N N . LEU A 1 119 ? 5.052 -5.574 5.905 1.00 98.06 119 LEU A N 1
ATOM 1016 C CA . LEU A 1 119 ? 5.889 -6.696 5.490 1.00 98.06 119 LEU A CA 1
ATOM 1017 C C . LEU A 1 119 ? 7.374 -6.324 5.478 1.00 98.06 119 LEU A C 1
ATOM 1019 O O . LEU A 1 119 ? 8.216 -7.184 5.741 1.00 98.06 119 LEU A O 1
ATOM 1023 N N . TRP A 1 120 ? 7.704 -5.070 5.178 1.00 98.00 120 TRP A N 1
ATOM 1024 C CA . TRP A 1 120 ? 9.080 -4.590 5.194 1.00 98.00 120 TRP A CA 1
ATOM 1025 C C . TRP A 1 120 ? 9.619 -4.525 6.622 1.00 98.00 120 TRP A C 1
ATOM 1027 O O . TRP A 1 120 ? 10.710 -5.040 6.864 1.00 98.00 120 TRP A O 1
ATOM 1037 N N . ASP A 1 121 ? 8.826 -4.028 7.572 1.00 95.94 121 ASP A N 1
ATOM 1038 C CA . ASP A 1 121 ? 9.167 -4.033 9.002 1.00 95.94 121 ASP A CA 1
ATOM 1039 C C . ASP A 1 121 ? 9.382 -5.461 9.543 1.00 95.94 121 ASP A C 1
ATOM 1041 O O . ASP A 1 121 ? 10.232 -5.695 10.400 1.00 95.94 121 ASP A O 1
ATOM 1045 N N . ASP A 1 122 ? 8.672 -6.447 8.981 1.00 96.38 122 ASP A N 1
ATOM 1046 C CA . ASP A 1 122 ? 8.875 -7.880 9.251 1.00 96.38 122 ASP A CA 1
ATOM 1047 C C . ASP A 1 122 ? 10.118 -8.488 8.570 1.00 96.38 122 ASP A C 1
ATOM 1049 O O . ASP A 1 122 ? 10.379 -9.686 8.718 1.00 96.38 122 ASP A O 1
ATOM 1053 N N . GLY A 1 123 ? 10.850 -7.721 7.762 1.00 96.88 123 GLY A N 1
ATOM 1054 C CA . GLY A 1 123 ? 11.987 -8.201 6.974 1.00 96.88 123 GLY A CA 1
ATOM 1055 C C . GLY A 1 123 ? 11.608 -9.058 5.759 1.00 96.88 123 GLY A C 1
ATOM 1056 O O . GLY A 1 123 ? 12.470 -9.716 5.178 1.00 96.88 123 GLY A O 1
ATOM 1057 N N . LYS A 1 124 ? 10.337 -9.072 5.335 1.00 97.88 124 LYS A N 1
ATOM 1058 C CA . LYS A 1 124 ? 9.832 -9.882 4.205 1.00 97.88 124 LYS A CA 1
ATOM 1059 C C . LYS A 1 124 ? 10.018 -9.176 2.860 1.00 97.88 124 LYS A C 1
ATOM 1061 O O . LYS A 1 124 ? 9.083 -9.048 2.073 1.00 97.88 124 LYS A O 1
ATOM 1066 N N . THR A 1 125 ? 11.233 -8.717 2.583 1.00 97.12 125 THR A N 1
ATOM 1067 C CA . THR A 1 125 ? 11.555 -7.821 1.456 1.00 97.12 125 THR A CA 1
ATOM 1068 C C . THR A 1 125 ? 11.115 -8.336 0.079 1.00 97.12 125 THR A C 1
ATOM 1070 O O . THR A 1 125 ? 10.659 -7.545 -0.743 1.00 97.12 125 THR A O 1
ATOM 1073 N N . GLU A 1 126 ? 11.160 -9.644 -0.187 1.00 97.62 126 GLU A N 1
ATOM 1074 C CA . GLU A 1 126 ? 10.693 -10.206 -1.470 1.00 97.62 126 GLU A CA 1
ATOM 1075 C C . GLU A 1 126 ? 9.168 -10.116 -1.661 1.00 97.62 126 GLU A C 1
ATOM 1077 O O . GLU A 1 126 ? 8.681 -9.879 -2.776 1.00 97.62 126 GLU A O 1
ATOM 1082 N N . ASP A 1 127 ? 8.397 -10.241 -0.577 1.00 97.94 127 ASP A N 1
ATOM 1083 C CA . ASP A 1 127 ? 6.946 -10.046 -0.622 1.00 97.94 127 ASP A CA 1
ATOM 1084 C C . ASP A 1 127 ? 6.615 -8.564 -0.866 1.00 97.94 127 ASP A C 1
ATOM 1086 O O . ASP A 1 127 ? 5.748 -8.250 -1.686 1.00 97.94 127 ASP A O 1
ATOM 1090 N N . VAL A 1 128 ? 7.361 -7.655 -0.225 1.00 98.50 128 VAL A N 1
ATOM 1091 C CA . VAL A 1 128 ? 7.251 -6.197 -0.422 1.00 98.50 128 VAL A CA 1
ATOM 1092 C C . VAL A 1 128 ? 7.522 -5.836 -1.878 1.00 98.50 128 VAL A C 1
ATOM 1094 O O . VAL A 1 128 ? 6.684 -5.216 -2.532 1.00 98.50 128 VAL A O 1
ATOM 1097 N N . LEU A 1 129 ? 8.648 -6.298 -2.432 1.00 98.69 129 LEU A N 1
ATOM 1098 C CA . LEU A 1 129 ? 9.015 -6.062 -3.828 1.00 98.69 129 LEU A CA 1
ATOM 1099 C C . LEU A 1 129 ? 7.954 -6.594 -4.796 1.00 98.69 129 LEU A C 1
ATOM 1101 O O . LEU A 1 129 ? 7.689 -5.976 -5.824 1.00 98.69 129 LEU A O 1
ATOM 1105 N N . THR A 1 130 ? 7.320 -7.725 -4.484 1.00 98.31 130 THR A N 1
ATOM 1106 C CA . THR A 1 130 ? 6.224 -8.257 -5.301 1.00 98.31 130 THR A CA 1
ATOM 1107 C C . THR A 1 130 ? 5.030 -7.302 -5.335 1.00 98.31 130 THR A C 1
ATOM 1109 O O . THR A 1 130 ? 4.451 -7.093 -6.402 1.00 98.31 130 THR A O 1
ATOM 1112 N N . ILE A 1 131 ? 4.657 -6.704 -4.202 1.00 98.56 131 ILE A N 1
ATOM 1113 C CA . ILE A 1 131 ? 3.551 -5.738 -4.133 1.00 98.56 131 ILE A CA 1
ATOM 1114 C C . ILE A 1 131 ? 3.933 -4.441 -4.848 1.00 98.56 131 ILE A C 1
ATOM 1116 O O . ILE A 1 131 ? 3.228 -4.035 -5.772 1.00 98.56 131 ILE A O 1
ATOM 1120 N N . LEU A 1 132 ? 5.072 -3.839 -4.494 1.00 98.75 132 LEU A N 1
ATOM 1121 C CA . LEU A 1 132 ? 5.509 -2.556 -5.049 1.00 98.75 132 LEU A CA 1
ATOM 1122 C C . LEU A 1 132 ? 5.709 -2.620 -6.567 1.00 98.75 132 LEU A C 1
ATOM 1124 O O . LEU A 1 132 ? 5.279 -1.722 -7.285 1.00 98.75 132 LEU A O 1
ATOM 1128 N N . ARG A 1 133 ? 6.276 -3.711 -7.099 1.00 98.69 133 ARG A N 1
ATOM 1129 C CA . ARG A 1 133 ? 6.402 -3.891 -8.556 1.00 98.69 133 ARG A CA 1
ATOM 1130 C C . ARG A 1 133 ? 5.053 -3.994 -9.252 1.00 98.69 133 ARG A C 1
ATOM 1132 O O . ARG A 1 133 ? 4.926 -3.524 -10.377 1.00 98.69 133 ARG A O 1
ATOM 1139 N N . ASN A 1 134 ? 4.062 -4.641 -8.638 1.00 98.44 134 ASN A N 1
ATOM 1140 C CA . ASN A 1 134 ? 2.726 -4.715 -9.229 1.00 98.44 134 ASN A CA 1
ATOM 1141 C C . ASN A 1 134 ? 2.004 -3.363 -9.156 1.00 98.44 134 ASN A C 1
ATOM 1143 O O . ASN A 1 134 ? 1.332 -2.998 -10.120 1.00 98.44 134 ASN A O 1
ATOM 1147 N N . LEU A 1 135 ? 2.188 -2.599 -8.075 1.00 98.56 135 LEU A N 1
ATOM 1148 C CA . LEU A 1 135 ? 1.717 -1.214 -7.985 1.00 98.56 135 LEU A CA 1
ATOM 1149 C C . LEU A 1 135 ? 2.335 -0.353 -9.093 1.00 98.56 135 LEU A C 1
ATOM 1151 O O . LEU A 1 135 ? 1.597 0.244 -9.868 1.00 98.56 135 LEU A O 1
ATOM 1155 N N . LEU A 1 136 ? 3.662 -0.388 -9.252 1.00 98.56 136 LEU A N 1
ATOM 1156 C CA . LEU A 1 136 ? 4.368 0.374 -10.287 1.00 98.56 136 LEU A CA 1
ATOM 1157 C C . LEU A 1 136 ? 3.938 -0.023 -11.708 1.00 98.56 136 LEU A C 1
ATOM 1159 O O . LEU A 1 136 ? 3.740 0.832 -12.562 1.00 98.56 136 LEU A O 1
ATOM 1163 N N . LYS A 1 137 ? 3.762 -1.324 -11.973 1.00 98.06 137 LYS A N 1
ATOM 1164 C CA . LYS A 1 137 ? 3.323 -1.821 -13.290 1.00 98.06 137 LYS A CA 1
ATOM 1165 C C . LYS A 1 137 ? 1.882 -1.462 -13.626 1.00 98.06 137 LYS A C 1
ATOM 1167 O O . LYS A 1 137 ? 1.583 -1.276 -14.797 1.00 98.06 137 LYS A O 1
ATOM 1172 N N . SER A 1 138 ? 0.998 -1.421 -12.630 1.00 97.88 138 SER A N 1
ATOM 1173 C CA . SER A 1 138 ? -0.419 -1.099 -12.842 1.00 97.88 138 SER A CA 1
ATOM 1174 C C . SER A 1 138 ? -0.711 0.402 -12.795 1.00 97.88 138 SER A C 1
ATOM 1176 O O . SER A 1 138 ? -1.749 0.827 -13.293 1.00 97.88 138 SER A O 1
ATOM 1178 N N . ASN A 1 139 ? 0.208 1.208 -12.260 1.00 97.56 139 ASN A N 1
ATOM 1179 C CA . ASN A 1 139 ? 0.144 2.665 -12.264 1.00 97.56 139 ASN A CA 1
ATOM 1180 C C . ASN A 1 139 ? 1.527 3.271 -12.593 1.00 97.56 139 ASN A C 1
ATOM 1182 O O . ASN A 1 139 ? 2.210 3.733 -11.675 1.00 97.56 139 ASN A O 1
ATOM 1186 N N . PRO A 1 140 ? 1.961 3.295 -13.871 1.00 96.69 140 PRO A N 1
ATOM 1187 C CA . PRO A 1 140 ? 3.292 3.783 -14.255 1.00 96.69 140 PRO A CA 1
ATOM 1188 C C . PRO A 1 140 ? 3.562 5.253 -13.911 1.00 96.69 140 PRO A C 1
ATOM 1190 O O . PRO A 1 140 ? 4.713 5.620 -13.689 1.00 96.69 140 PRO A O 1
ATOM 1193 N N . ALA A 1 141 ? 2.521 6.084 -13.784 1.00 95.44 141 ALA A N 1
ATOM 1194 C CA . ALA A 1 141 ? 2.648 7.452 -13.270 1.00 95.44 141 ALA A CA 1
ATOM 1195 C C . ALA A 1 141 ? 3.195 7.503 -11.825 1.00 95.44 141 ALA A C 1
ATOM 1197 O O . ALA A 1 141 ? 3.684 8.539 -11.378 1.00 95.44 141 ALA A O 1
ATOM 1198 N N . ASP A 1 142 ? 3.115 6.380 -11.102 1.00 95.50 142 ASP A N 1
ATOM 1199 C CA . ASP A 1 142 ? 3.724 6.119 -9.801 1.00 95.50 142 ASP A CA 1
ATOM 1200 C C . ASP A 1 142 ? 3.489 7.221 -8.759 1.00 95.50 142 ASP A C 1
ATOM 1202 O O . ASP A 1 142 ? 4.392 7.660 -8.043 1.00 95.50 142 ASP A O 1
ATOM 1206 N N . ASN A 1 143 ? 2.238 7.673 -8.673 1.00 94.25 143 ASN A N 1
ATOM 1207 C CA . ASN A 1 143 ? 1.818 8.697 -7.716 1.00 94.25 143 ASN A CA 1
ATOM 1208 C C . ASN A 1 143 ? 1.986 8.260 -6.255 1.00 94.25 143 ASN A C 1
ATOM 1210 O O . ASN A 1 143 ? 2.096 9.119 -5.388 1.00 94.25 143 ASN A O 1
ATOM 1214 N N . ILE A 1 144 ? 1.985 6.947 -5.991 1.00 94.06 144 ILE A N 1
ATOM 1215 C CA . ILE A 1 144 ? 2.227 6.393 -4.653 1.00 94.06 144 ILE A CA 1
ATOM 1216 C C . ILE A 1 144 ? 3.725 6.342 -4.311 1.00 94.06 144 ILE A C 1
ATOM 1218 O O . ILE A 1 144 ? 4.074 6.248 -3.145 1.00 94.06 144 ILE A O 1
ATOM 1222 N N . GLY A 1 145 ? 4.617 6.438 -5.306 1.00 95.75 145 GLY A N 1
ATOM 1223 C CA . GLY A 1 145 ? 6.065 6.409 -5.091 1.00 95.75 145 GLY A CA 1
ATOM 1224 C C . GLY A 1 145 ? 6.648 5.008 -4.888 1.00 95.75 145 GLY A C 1
ATOM 1225 O O . GLY A 1 145 ? 7.720 4.872 -4.299 1.00 95.75 145 GLY A O 1
ATOM 1226 N N . ALA A 1 146 ? 6.003 3.960 -5.411 1.00 98.06 146 ALA A N 1
ATOM 1227 C CA . ALA A 1 146 ? 6.451 2.574 -5.276 1.00 98.06 146 ALA A CA 1
ATOM 1228 C C . ALA A 1 146 ? 7.881 2.364 -5.806 1.00 98.06 146 ALA A C 1
ATOM 1230 O O . ALA A 1 146 ? 8.617 1.521 -5.284 1.00 98.06 146 ALA A O 1
ATOM 1231 N N . ARG A 1 147 ? 8.321 3.148 -6.806 1.00 98.31 147 ARG A N 1
ATOM 1232 C CA . ARG A 1 147 ? 9.696 3.086 -7.331 1.00 98.31 147 ARG A CA 1
ATOM 1233 C C . ARG A 1 147 ? 10.757 3.396 -6.275 1.00 98.31 147 ARG A C 1
ATOM 1235 O O . ARG A 1 147 ? 11.841 2.812 -6.325 1.00 98.31 147 ARG A O 1
ATOM 1242 N N . TYR A 1 148 ? 10.461 4.287 -5.326 1.00 98.31 148 TYR A N 1
ATOM 1243 C CA . TYR A 1 148 ? 11.402 4.672 -4.276 1.00 98.31 148 TYR A CA 1
ATOM 1244 C C . TYR A 1 148 ? 11.614 3.523 -3.294 1.00 98.31 148 TYR A C 1
ATOM 1246 O O . TYR A 1 148 ? 12.763 3.158 -3.040 1.00 98.31 148 TYR A O 1
ATOM 1254 N 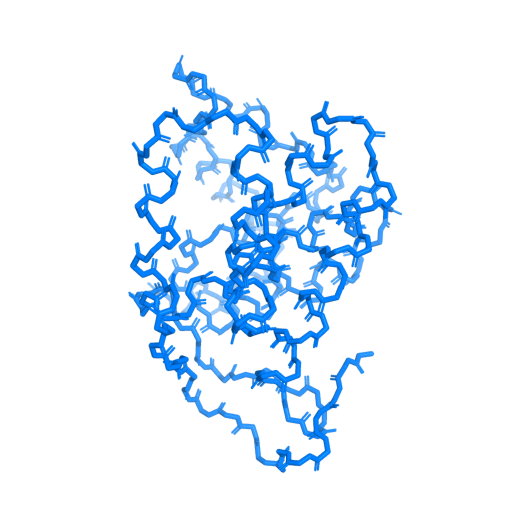N . GLY A 1 149 ? 10.530 2.871 -2.863 1.00 98.31 149 GLY A N 1
ATOM 1255 C CA . GLY A 1 149 ? 10.596 1.674 -2.025 1.00 98.31 149 GLY A CA 1
ATOM 1256 C C . GLY A 1 149 ? 11.327 0.515 -2.710 1.00 98.31 149 GLY A C 1
ATOM 1257 O O . GLY A 1 149 ? 12.196 -0.111 -2.105 1.00 98.31 149 GLY A O 1
ATOM 1258 N N . ILE A 1 150 ? 11.071 0.273 -4.005 1.00 98.75 150 ILE A N 1
ATOM 1259 C CA . ILE A 1 150 ? 11.810 -0.741 -4.784 1.00 98.75 150 ILE A CA 1
ATOM 1260 C C . ILE A 1 150 ? 13.314 -0.445 -4.756 1.00 98.75 150 ILE A C 1
ATOM 1262 O O . ILE A 1 150 ? 14.111 -1.334 -4.450 1.00 98.75 150 ILE A O 1
ATOM 1266 N N . LEU A 1 151 ? 13.714 0.796 -5.053 1.00 98.69 151 LEU A N 1
ATOM 1267 C CA . LEU A 1 151 ? 15.124 1.184 -5.069 1.00 98.69 151 LEU A CA 1
ATOM 1268 C C . LEU A 1 151 ? 15.766 1.054 -3.684 1.00 98.69 151 LEU A C 1
ATOM 1270 O O . LEU A 1 151 ? 16.878 0.540 -3.572 1.00 98.69 151 LEU A O 1
ATOM 1274 N N . ALA A 1 152 ? 15.072 1.491 -2.637 1.00 98.50 152 ALA A N 1
ATOM 1275 C CA . ALA A 1 152 ? 15.549 1.424 -1.263 1.00 98.50 152 ALA A CA 1
ATOM 1276 C C . ALA A 1 152 ? 15.821 -0.023 -0.831 1.00 98.50 152 ALA A C 1
ATOM 1278 O O . ALA A 1 152 ? 16.924 -0.316 -0.364 1.00 98.50 152 ALA A O 1
ATOM 1279 N N . ILE A 1 153 ? 14.895 -0.950 -1.099 1.00 98.50 153 ILE A N 1
ATOM 1280 C CA . ILE A 1 153 ? 15.103 -2.383 -0.836 1.00 98.50 153 ILE A CA 1
ATOM 1281 C C . ILE A 1 153 ? 16.292 -2.917 -1.638 1.00 98.50 153 ILE A C 1
ATOM 1283 O O . ILE A 1 153 ? 17.143 -3.615 -1.090 1.00 98.50 153 ILE A O 1
ATOM 1287 N N . ARG A 1 154 ? 16.407 -2.568 -2.928 1.00 98.44 154 ARG A N 1
ATOM 1288 C CA . ARG A 1 154 ? 17.549 -2.981 -3.765 1.00 98.44 154 ARG A CA 1
ATOM 1289 C C . ARG A 1 154 ? 18.891 -2.441 -3.274 1.00 98.44 154 ARG A C 1
ATOM 1291 O O . ARG A 1 154 ? 19.929 -3.048 -3.527 1.00 98.44 154 ARG A O 1
ATOM 1298 N N . MET A 1 155 ? 18.872 -1.335 -2.541 1.00 98.06 155 MET A N 1
ATOM 1299 C CA . MET A 1 155 ? 20.036 -0.748 -1.884 1.00 98.06 155 MET A CA 1
ATOM 1300 C C . MET A 1 155 ? 20.249 -1.245 -0.446 1.00 98.06 155 MET A C 1
ATOM 1302 O O . MET A 1 155 ? 21.168 -0.764 0.213 1.00 98.06 155 MET A O 1
ATOM 1306 N N . ASN A 1 156 ? 19.465 -2.226 0.019 1.00 97.31 156 ASN A N 1
ATOM 1307 C CA . ASN A 1 156 ? 19.478 -2.756 1.387 1.00 97.31 156 ASN A CA 1
ATOM 1308 C C . ASN A 1 156 ? 19.202 -1.693 2.463 1.00 97.31 156 ASN A C 1
ATOM 1310 O O . ASN A 1 156 ? 19.799 -1.727 3.538 1.00 97.31 156 ASN A O 1
ATOM 1314 N N . LEU A 1 157 ? 18.322 -0.737 2.163 1.00 97.19 157 LEU A N 1
ATOM 1315 C CA . LEU A 1 157 ? 17.791 0.194 3.154 1.00 97.19 157 LEU A CA 1
ATOM 1316 C C . LEU A 1 157 ? 16.589 -0.435 3.875 1.00 97.19 157 LEU A C 1
ATOM 1318 O O . LEU A 1 157 ? 15.920 -1.325 3.342 1.00 97.19 157 LEU A O 1
ATOM 1322 N N . ASP A 1 158 ? 16.326 0.029 5.092 1.00 95.62 158 ASP A N 1
ATOM 1323 C CA . ASP A 1 158 ? 15.128 -0.335 5.847 1.00 95.62 158 ASP A CA 1
ATOM 1324 C C . ASP A 1 158 ? 13.907 0.507 5.429 1.00 95.62 158 ASP A C 1
ATOM 1326 O O . ASP A 1 158 ? 14.001 1.433 4.620 1.00 95.62 158 ASP A O 1
ATOM 1330 N N . SER A 1 159 ? 12.741 0.160 5.970 1.00 94.12 159 SER A N 1
ATOM 1331 C CA . SER A 1 159 ? 11.456 0.815 5.698 1.00 94.12 159 SER A CA 1
ATOM 1332 C C . SER A 1 159 ? 11.415 2.295 6.093 1.00 94.12 159 SER A C 1
ATOM 1334 O O . SER A 1 159 ? 10.566 3.032 5.600 1.00 94.12 159 SER A O 1
ATOM 1336 N N . SER A 1 160 ? 12.350 2.761 6.926 1.00 93.81 160 SER A N 1
ATOM 1337 C CA . SER A 1 160 ? 12.458 4.154 7.359 1.00 93.81 160 SER A CA 1
ATOM 1338 C C . SER A 1 160 ? 13.342 5.010 6.445 1.00 93.81 160 SER A C 1
ATOM 1340 O O . SER A 1 160 ? 13.628 6.166 6.764 1.00 93.81 160 SER A O 1
ATOM 1342 N N . TYR A 1 161 ? 13.757 4.486 5.282 1.00 94.75 161 TYR A N 1
ATOM 1343 C CA . TYR A 1 161 ? 14.654 5.170 4.342 1.00 94.75 161 TYR A CA 1
ATOM 1344 C C . TYR A 1 161 ? 14.208 6.591 3.962 1.00 94.75 161 TYR A C 1
ATOM 1346 O O . TYR A 1 161 ? 15.054 7.417 3.624 1.00 94.75 161 TYR A O 1
ATOM 1354 N N . GLU A 1 162 ? 12.911 6.896 4.006 1.00 92.62 162 GLU A N 1
ATOM 1355 C CA . GLU A 1 162 ? 12.373 8.216 3.660 1.00 92.62 162 GLU A CA 1
ATOM 1356 C C . GLU A 1 162 ? 12.745 9.302 4.673 1.00 92.62 162 GLU A C 1
ATOM 1358 O O . GLU A 1 162 ? 12.825 10.474 4.307 1.00 92.62 162 GLU A O 1
ATOM 1363 N N . LEU A 1 163 ? 13.073 8.929 5.917 1.00 91.50 163 LEU A N 1
ATOM 1364 C CA . LEU A 1 163 ? 13.456 9.877 6.968 1.00 91.50 163 LEU A CA 1
ATOM 1365 C C . LEU A 1 163 ? 14.691 10.705 6.587 1.00 91.50 163 LEU A C 1
ATOM 1367 O O . LEU A 1 163 ? 14.810 11.859 7.005 1.00 91.50 163 LEU A O 1
ATOM 1371 N N . GLN A 1 164 ? 15.582 10.163 5.749 1.00 92.19 164 GLN A N 1
ATOM 1372 C CA . GLN A 1 164 ? 16.764 10.883 5.259 1.00 92.19 164 GLN A CA 1
ATOM 1373 C C . GLN A 1 164 ? 16.422 12.027 4.285 1.00 92.19 164 GLN A C 1
ATOM 1375 O O . GLN A 1 164 ? 17.283 12.848 3.978 1.00 92.19 164 GLN A O 1
ATOM 1380 N N . PHE A 1 165 ? 15.178 12.078 3.804 1.00 93.50 165 PHE A N 1
ATOM 1381 C CA . PHE A 1 165 ? 14.651 13.092 2.894 1.00 93.50 165 PHE A CA 1
ATOM 1382 C C . PHE A 1 165 ? 13.574 13.947 3.570 1.00 93.50 165 PHE A C 1
ATOM 1384 O O . PHE A 1 165 ? 12.715 14.490 2.889 1.00 93.50 165 PHE A O 1
ATOM 1391 N N . SER A 1 166 ? 13.571 14.055 4.900 1.00 87.69 166 SER A N 1
ATOM 1392 C CA . SER A 1 166 ? 12.581 14.871 5.616 1.00 87.69 166 SER A CA 1
ATOM 1393 C C . SER A 1 166 ? 12.622 16.335 5.154 1.00 87.69 166 SER A C 1
ATOM 1395 O O . SER A 1 166 ? 13.687 16.953 5.113 1.00 87.69 166 SER A O 1
ATOM 1397 N N . ALA A 1 167 ? 11.461 16.897 4.821 1.00 86.19 167 ALA A N 1
ATOM 1398 C CA . ALA A 1 167 ? 11.310 18.304 4.470 1.00 86.19 167 ALA A CA 1
ATOM 1399 C C . ALA A 1 167 ? 11.312 19.207 5.717 1.00 86.19 167 ALA A C 1
ATOM 1401 O O . ALA A 1 167 ? 11.273 18.750 6.859 1.00 86.19 167 ALA A O 1
ATOM 1402 N N . ILE A 1 168 ? 11.300 20.525 5.489 1.00 83.38 168 ILE A N 1
ATOM 1403 C CA . ILE A 1 168 ? 11.193 21.534 6.558 1.00 83.38 168 ILE A CA 1
ATOM 1404 C C . ILE A 1 168 ? 9.873 21.388 7.333 1.00 83.38 168 ILE A C 1
ATOM 1406 O O . ILE A 1 168 ? 9.839 21.599 8.545 1.00 83.38 168 ILE A O 1
ATOM 1410 N N . LEU A 1 169 ? 8.783 21.047 6.638 1.00 80.88 169 LEU A N 1
ATOM 1411 C CA . LEU A 1 169 ? 7.491 20.799 7.270 1.00 80.88 169 LEU A CA 1
ATOM 1412 C C . LEU A 1 169 ? 7.471 19.385 7.873 1.00 80.88 169 LEU A C 1
ATOM 1414 O O . LEU A 1 169 ? 7.700 18.421 7.137 1.00 80.88 169 LEU A O 1
ATOM 1418 N N . PRO A 1 170 ? 7.163 19.234 9.176 1.00 79.00 170 PRO A N 1
ATOM 1419 C CA . PRO A 1 170 ? 7.079 17.925 9.812 1.00 79.00 170 PRO A CA 1
ATOM 1420 C C . PRO A 1 170 ? 6.106 16.995 9.081 1.00 79.00 170 PRO A C 1
ATOM 1422 O O . PRO A 1 170 ? 4.988 17.394 8.761 1.00 79.00 170 PRO A O 1
ATOM 1425 N N . GLY A 1 171 ? 6.538 15.759 8.828 1.00 75.19 171 GLY A N 1
ATOM 1426 C CA . GLY A 1 171 ? 5.735 14.742 8.140 1.00 75.19 171 GLY A CA 1
ATOM 1427 C C . GLY A 1 171 ? 5.744 14.826 6.610 1.00 75.19 171 GLY A C 1
ATOM 1428 O O . GLY A 1 171 ? 5.118 13.991 5.967 1.00 75.19 171 GLY A O 1
ATOM 1429 N N . TYR A 1 172 ? 6.457 15.789 6.017 1.00 82.88 172 TYR A N 1
ATOM 1430 C CA . TYR A 1 172 ? 6.630 15.883 4.567 1.00 82.88 172 TYR A CA 1
ATOM 1431 C C . TYR A 1 172 ? 8.012 15.389 4.137 1.00 82.88 172 TYR A C 1
ATOM 1433 O O . TYR A 1 172 ? 8.994 15.525 4.865 1.00 82.88 172 TYR A O 1
ATOM 1441 N N . ILE A 1 173 ? 8.083 14.861 2.917 1.00 88.62 173 ILE A N 1
ATOM 1442 C CA . ILE A 1 173 ? 9.323 14.449 2.253 1.00 88.62 173 ILE A CA 1
ATOM 1443 C C . ILE A 1 173 ? 9.740 15.542 1.266 1.00 88.62 173 ILE A C 1
ATOM 1445 O O . ILE A 1 173 ? 8.909 16.108 0.552 1.00 88.62 173 ILE A O 1
ATOM 1449 N N . ASP A 1 174 ? 11.035 15.830 1.204 1.00 93.62 174 ASP A N 1
ATOM 1450 C CA . ASP A 1 174 ? 11.644 16.650 0.169 1.00 93.62 174 ASP A CA 1
ATOM 1451 C C . ASP A 1 174 ? 11.609 15.882 -1.157 1.00 93.62 174 ASP A C 1
ATOM 1453 O O . ASP A 1 174 ? 12.461 15.041 -1.467 1.00 93.62 174 ASP A O 1
ATOM 1457 N N . ALA A 1 175 ? 10.574 16.179 -1.944 1.00 92.12 175 ALA A N 1
ATOM 1458 C CA . ALA A 1 175 ? 10.337 15.558 -3.237 1.00 92.12 175 ALA A CA 1
ATOM 1459 C C . ALA A 1 175 ? 11.513 15.746 -4.208 1.00 92.12 175 ALA A C 1
ATOM 1461 O O . ALA A 1 175 ? 11.742 14.884 -5.059 1.00 92.12 175 ALA A O 1
ATOM 1462 N N . TYR A 1 176 ? 12.268 16.842 -4.098 1.00 94.25 176 TYR A N 1
ATOM 1463 C CA . TYR A 1 176 ? 13.416 17.092 -4.961 1.00 94.25 176 TYR A CA 1
ATOM 1464 C C . TYR A 1 176 ? 14.595 16.192 -4.580 1.00 94.25 176 TYR A C 1
ATOM 1466 O O . TYR A 1 176 ? 15.159 15.525 -5.452 1.00 94.25 176 TYR A O 1
ATOM 1474 N N . GLU A 1 177 ? 14.942 16.108 -3.294 1.00 96.56 177 GLU A N 1
ATOM 1475 C CA . GLU A 1 177 ? 16.080 15.295 -2.852 1.00 96.56 177 GLU A CA 1
ATOM 1476 C C . GLU A 1 177 ? 15.830 13.788 -3.021 1.00 96.56 177 GLU A C 1
ATOM 1478 O O . GLU A 1 177 ? 16.725 13.090 -3.509 1.00 96.56 177 GLU A O 1
ATOM 1483 N N . ILE A 1 178 ? 14.619 13.278 -2.746 1.00 96.69 178 ILE A N 1
ATOM 1484 C CA . ILE A 1 178 ? 14.300 11.860 -3.011 1.00 96.69 178 ILE A CA 1
ATOM 1485 C C . ILE A 1 178 ? 14.323 11.543 -4.516 1.00 96.69 178 ILE A C 1
ATOM 1487 O O . ILE A 1 178 ? 14.876 10.518 -4.924 1.00 96.69 178 ILE A O 1
ATOM 1491 N N . SER A 1 179 ? 13.819 12.447 -5.367 1.00 95.75 179 SER A N 1
ATOM 1492 C CA . SER A 1 179 ? 13.859 12.274 -6.828 1.00 95.75 179 SER A CA 1
ATOM 1493 C C . SER A 1 179 ? 15.299 12.253 -7.341 1.00 95.75 179 SER A C 1
ATOM 1495 O O . SER A 1 179 ? 15.687 11.379 -8.113 1.00 95.75 179 SER A O 1
ATOM 1497 N N . LYS A 1 180 ? 16.139 13.172 -6.865 1.00 97.75 180 LYS A N 1
ATOM 1498 C CA . LYS A 1 180 ? 17.565 13.241 -7.210 1.00 97.75 180 LYS A CA 1
ATOM 1499 C C . LYS A 1 180 ? 18.335 12.008 -6.734 1.00 97.75 180 LYS A C 1
ATOM 1501 O O . LYS A 1 180 ? 19.190 11.496 -7.464 1.00 97.75 180 LYS A O 1
ATOM 1506 N N . TRP A 1 181 ? 18.042 11.510 -5.531 1.00 98.19 181 TRP A N 1
ATOM 1507 C CA . TRP A 1 181 ? 18.587 10.246 -5.034 1.00 98.19 181 TRP A CA 1
ATOM 1508 C C . TRP A 1 181 ? 18.191 9.074 -5.938 1.00 98.19 181 TRP A C 1
ATOM 1510 O O . TRP A 1 181 ? 19.056 8.265 -6.299 1.00 98.19 181 TRP A O 1
ATOM 1520 N N . PHE A 1 182 ? 16.927 9.017 -6.353 1.00 98.06 182 PHE A N 1
ATOM 1521 C CA . PHE A 1 182 ? 16.425 7.984 -7.247 1.00 98.06 182 PHE A CA 1
ATOM 1522 C C . PHE A 1 182 ? 17.090 8.036 -8.623 1.00 98.06 182 PHE A C 1
ATOM 1524 O O . PHE A 1 182 ? 17.626 7.026 -9.076 1.00 98.06 182 PHE A O 1
ATOM 1531 N N . GLU A 1 183 ? 17.156 9.201 -9.266 1.00 97.38 183 GLU A N 1
ATOM 1532 C CA . GLU A 1 183 ? 17.792 9.366 -10.582 1.00 97.38 183 GLU A CA 1
ATOM 1533 C C . GLU A 1 183 ? 19.270 8.965 -10.577 1.00 97.38 183 GLU A C 1
ATOM 1535 O O . GLU A 1 183 ? 19.790 8.364 -11.525 1.00 97.38 183 GLU A O 1
ATOM 1540 N N . LYS A 1 184 ? 19.968 9.253 -9.476 1.00 97.88 184 LYS A N 1
ATOM 1541 C CA . LYS A 1 184 ? 21.369 8.868 -9.303 1.00 97.88 184 LYS A CA 1
ATOM 1542 C C . LYS A 1 184 ? 21.545 7.355 -9.163 1.00 97.88 184 LYS A C 1
ATOM 1544 O O . LYS A 1 184 ? 22.507 6.809 -9.702 1.00 97.88 184 LYS A O 1
ATOM 1549 N N . ASN A 1 185 ? 20.679 6.686 -8.402 1.00 98.44 185 ASN A N 1
ATOM 1550 C CA . ASN A 1 185 ? 20.913 5.304 -7.975 1.00 98.44 185 ASN A CA 1
ATOM 1551 C C . ASN A 1 185 ? 20.132 4.253 -8.774 1.00 98.44 185 ASN A C 1
ATOM 1553 O O . ASN A 1 185 ? 20.639 3.144 -8.931 1.00 98.44 185 ASN A O 1
ATOM 1557 N N . SER A 1 186 ? 18.972 4.589 -9.340 1.00 98.19 186 SER A N 1
ATOM 1558 C CA . SER A 1 186 ? 18.140 3.670 -10.136 1.00 98.19 186 SER A CA 1
ATOM 1559 C C . SER A 1 186 ? 18.866 3.113 -11.365 1.00 98.19 186 SER A C 1
ATOM 1561 O O . SER A 1 186 ? 18.573 2.013 -11.817 1.00 98.19 186 SER A O 1
ATOM 1563 N N . LYS A 1 187 ? 19.879 3.821 -11.883 1.00 97.44 187 LYS A N 1
ATOM 1564 C CA . LYS A 1 187 ? 20.740 3.367 -12.993 1.00 97.44 187 LYS A CA 1
ATOM 1565 C C . LYS A 1 187 ? 21.541 2.096 -12.681 1.00 97.44 187 LYS A C 1
ATOM 1567 O O . LYS A 1 187 ? 22.025 1.449 -13.600 1.00 97.44 187 LYS A O 1
ATOM 1572 N N . LYS A 1 188 ? 21.697 1.746 -11.400 1.00 98.38 188 LYS A N 1
ATOM 1573 C CA . LYS A 1 188 ? 22.361 0.509 -10.956 1.00 98.38 188 LYS A CA 1
ATOM 1574 C C . LYS A 1 188 ? 21.458 -0.725 -11.061 1.00 98.38 188 LYS A C 1
ATOM 1576 O O . LYS A 1 188 ? 21.974 -1.830 -10.959 1.00 98.38 188 LYS A O 1
ATOM 1581 N N . PHE A 1 189 ? 20.152 -0.525 -11.252 1.00 98.31 189 PHE A N 1
ATOM 1582 C CA . PHE A 1 189 ? 19.125 -1.571 -11.264 1.00 98.31 189 PHE A CA 1
ATOM 1583 C C . PHE A 1 189 ? 18.263 -1.473 -12.537 1.00 98.31 189 PHE A C 1
ATOM 1585 O O . PHE A 1 189 ? 17.059 -1.203 -12.458 1.00 98.31 189 PHE A O 1
ATOM 1592 N N . PRO A 1 190 ? 18.865 -1.615 -13.734 1.00 97.88 190 PRO A N 1
ATOM 1593 C CA . PRO A 1 190 ? 18.142 -1.506 -15.003 1.00 97.88 190 PRO A CA 1
ATOM 1594 C C . PRO A 1 190 ? 16.973 -2.498 -15.112 1.00 97.88 190 PRO A C 1
ATOM 1596 O O . PRO A 1 190 ? 15.933 -2.173 -15.681 1.00 97.88 190 PRO A O 1
ATOM 1599 N N . GLU A 1 191 ? 17.089 -3.679 -14.505 1.00 97.56 191 GLU A N 1
ATOM 1600 C CA . GLU A 1 191 ? 16.041 -4.700 -14.465 1.00 97.56 191 GLU A CA 1
ATOM 1601 C C . GLU A 1 191 ? 14.766 -4.251 -13.736 1.00 97.56 191 GLU A C 1
ATOM 1603 O O . GLU A 1 191 ? 13.681 -4.747 -14.043 1.00 97.56 191 GLU A O 1
ATOM 1608 N N . GLU A 1 192 ? 14.876 -3.304 -12.801 1.00 98.00 192 GLU A N 1
ATOM 1609 C CA . GLU A 1 192 ? 13.724 -2.742 -12.091 1.00 98.00 192 GLU A CA 1
ATOM 1610 C C . GLU A 1 192 ? 13.094 -1.571 -12.842 1.00 98.00 192 GLU A C 1
ATOM 1612 O O . GLU A 1 192 ? 11.874 -1.423 -12.799 1.00 98.00 192 GLU A O 1
ATOM 1617 N N . PHE A 1 193 ? 13.898 -0.739 -13.514 1.00 98.31 193 PHE A N 1
ATOM 1618 C CA . PHE A 1 193 ? 13.461 0.604 -13.912 1.00 98.31 193 PHE A CA 1
ATOM 1619 C C . PHE A 1 193 ? 13.524 0.903 -15.411 1.00 98.31 193 PHE A C 1
ATOM 1621 O O . PHE A 1 193 ? 12.833 1.816 -15.850 1.00 98.31 193 PHE A O 1
ATOM 1628 N N . ASP A 1 194 ? 14.280 0.165 -16.230 1.00 97.62 194 ASP A N 1
ATOM 1629 C CA . ASP A 1 194 ? 14.406 0.496 -17.661 1.00 97.62 194 ASP A CA 1
ATOM 1630 C C . ASP A 1 194 ? 13.098 0.294 -18.430 1.00 97.62 194 ASP A C 1
ATOM 1632 O O . ASP A 1 194 ? 12.807 1.041 -19.361 1.00 97.62 194 ASP A O 1
ATOM 1636 N N . TRP A 1 195 ? 12.299 -0.709 -18.053 1.00 97.56 195 TRP A N 1
ATOM 1637 C CA . TRP A 1 195 ? 10.966 -0.888 -18.632 1.00 97.56 195 TRP A CA 1
ATOM 1638 C C . TRP A 1 195 ? 10.040 0.269 -18.243 1.00 97.56 195 TRP A C 1
ATOM 1640 O O . TRP A 1 195 ? 9.284 0.740 -19.080 1.00 97.56 195 TRP A O 1
ATOM 1650 N N . TRP A 1 196 ? 10.132 0.739 -16.995 1.00 97.62 196 TRP A N 1
ATOM 1651 C CA . TRP A 1 196 ? 9.283 1.806 -16.475 1.00 97.62 196 TRP A CA 1
ATOM 1652 C C . TRP A 1 196 ? 9.625 3.141 -17.128 1.00 97.62 196 TRP A C 1
ATOM 1654 O O . TRP A 1 196 ? 8.718 3.827 -17.577 1.00 97.62 196 TRP A O 1
ATOM 1664 N N . ARG A 1 197 ? 10.919 3.471 -17.279 1.00 96.06 197 ARG A N 1
ATOM 1665 C CA . ARG A 1 197 ? 11.348 4.694 -17.979 1.00 96.06 197 ARG A CA 1
ATOM 1666 C C . ARG A 1 197 ? 10.790 4.762 -19.402 1.00 96.06 197 ARG A C 1
ATOM 1668 O O . ARG A 1 197 ? 10.291 5.803 -19.786 1.00 96.06 197 ARG A O 1
ATOM 1675 N N . LYS A 1 198 ? 10.794 3.644 -20.138 1.00 96.25 198 LYS A N 1
ATOM 1676 C CA . LYS A 1 198 ? 10.209 3.561 -21.491 1.00 96.25 198 LYS A CA 1
ATOM 1677 C C . LYS A 1 198 ? 8.691 3.748 -21.522 1.00 96.25 198 LYS A C 1
ATOM 1679 O O . LYS A 1 198 ? 8.161 4.101 -22.564 1.00 96.25 198 LYS A O 1
ATOM 1684 N N . GLU A 1 199 ? 8.002 3.443 -20.426 1.00 93.81 199 GLU A N 1
ATOM 1685 C CA . GLU A 1 199 ? 6.546 3.584 -20.316 1.00 93.81 199 GLU A CA 1
ATOM 1686 C C . GLU A 1 199 ? 6.130 5.038 -20.037 1.00 93.81 199 GLU A C 1
ATOM 1688 O O . GLU A 1 199 ? 5.007 5.419 -20.351 1.00 93.81 199 GLU A O 1
ATOM 1693 N N . ILE A 1 200 ? 7.017 5.843 -19.437 1.00 92.88 200 ILE A N 1
ATOM 1694 C CA . ILE A 1 200 ? 6.745 7.238 -19.047 1.00 92.88 200 ILE A CA 1
ATOM 1695 C C . ILE A 1 200 ? 7.437 8.291 -19.934 1.00 92.88 200 ILE A C 1
ATOM 1697 O O . ILE A 1 200 ? 7.288 9.484 -19.664 1.00 92.88 200 ILE A O 1
ATOM 1701 N N . GLU A 1 201 ? 8.218 7.861 -20.931 1.00 76.06 201 GLU A N 1
ATOM 1702 C CA . GLU A 1 201 ? 8.802 8.707 -21.993 1.00 76.06 201 GLU A CA 1
ATOM 1703 C C . GLU A 1 201 ? 7.731 9.205 -22.976 1.00 76.06 201 GLU A C 1
ATOM 1705 O O . GLU A 1 201 ? 7.781 10.411 -23.317 1.00 76.06 201 GLU A O 1
#